Protein AF-A0A6L5Z2V2-F1 (afdb_monomer)

Solvent-accessible surface area (backbone atoms only — not comparable to full-atom values): 10381 Å² total; per-residue (Å²): 144,81,87,81,79,80,81,81,80,78,80,78,82,76,75,80,80,80,70,92,80,66,78,77,70,71,50,84,63,78,68,74,54,58,57,83,46,89,82,68,46,77,54,97,63,83,52,45,66,69,54,53,54,48,49,52,57,57,54,50,68,38,84,62,39,44,75,42,78,40,94,80,67,61,92,80,18,42,17,37,28,51,42,90,88,58,72,61,65,35,67,75,46,45,90,50,96,52,35,50,31,34,37,41,81,61,39,28,30,44,37,30,34,51,48,71,58,34,55,46,34,36,76,24,40,45,32,44,77,33,81,58,19,84,76,44,87,67,21,71,12,26,28,35,37,59,47,44,88,46,75,71,42,40,51,54,52,47,51,53,52,49,45,12,50,25,51,31,38,66,46,61,82,85,69,128

Radius of gyration: 18.86 Å; Cα contacts (8 Å, |Δi|>4): 294; chains: 1; bounding box: 36×78×42 Å

Organism: NCBI:txid2662447

Nearest PDB structures (foldseek):
  6c9e-assembly1_A  TM=4.100E-01  e=2.117E+00  Legionella pneumophila subsp. pneumophila str. Philadelphia 1
  1tj5-assembly1_A  TM=5.666E-01  e=9.049E+00  Synechocystis sp. PCC 6803
  3j92-assembly1_u  TM=3.324E-01  e=5.924E+00  Homo sapiens

Sequence (176 aa):
MKLRRYSAFLLAAALPVVALADALPQRSTPAPRTTNSVPHVQLGVEPVPALSAELLKRVALLPGVKIGPTMVSLPGAAGFQIEDDMPLARPEVITGGREFAHLHPDGSLHASLPPDLAQEAVRAGWAVSHPWSTQRDGWDGYVMIFTPTSDQELVVVQELVTASFEFVTGRDAGSK

Mean predicted aligned error: 7.55 Å

Secondary structure (DSSP, 8-state):
-------------------S-SPPPPPSSPPPEE-SSSS--EES----HHHHHHHHHHHTTSTTEEEEE-SSS-TT-EEEEEPTTSPPS-GGG-SSTTEEEEE-TTS-EEEE--HHHHHHHHHTTSEEE-TTTTSSTT-TTEEEEPPP-SHHHHHHHHHHHHHHHHHHH---TT--

pLDDT: mean 89.52, std 16.96, range [40.69, 98.81]

Structure (mmCIF, N/CA/C/O backbone):
data_AF-A0A6L5Z2V2-F1
#
_entry.id   AF-A0A6L5Z2V2-F1
#
loop_
_atom_site.group_PDB
_atom_site.id
_atom_site.type_symbol
_atom_site.label_atom_id
_atom_site.label_alt_id
_atom_site.label_comp_id
_atom_site.label_asym_id
_atom_site.label_entity_id
_atom_site.label_seq_id
_atom_site.pdbx_PDB_ins_code
_atom_site.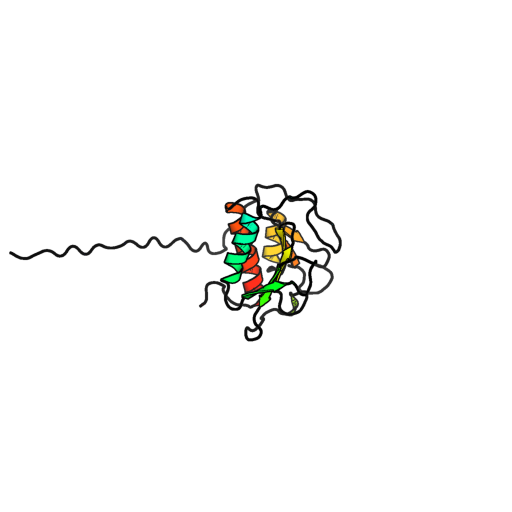Cartn_x
_atom_site.Cartn_y
_atom_site.Cartn_z
_atom_site.occupancy
_atom_site.B_iso_or_equiv
_atom_site.auth_seq_id
_atom_site.auth_comp_id
_atom_site.auth_asym_id
_atom_site.auth_atom_id
_atom_site.pdbx_PDB_model_num
ATOM 1 N N . MET A 1 1 ? 0.754 -63.626 21.996 1.00 44.94 1 MET A N 1
ATOM 2 C CA . MET A 1 1 ? 0.823 -62.219 22.444 1.00 44.94 1 MET A CA 1
ATOM 3 C C . MET A 1 1 ? 1.413 -61.384 21.305 1.00 44.94 1 MET A C 1
ATOM 5 O O . MET A 1 1 ? 2.612 -61.450 21.084 1.00 44.94 1 MET A O 1
ATOM 9 N N . LYS A 1 2 ? 0.584 -60.723 20.481 1.00 40.69 2 LYS A N 1
ATOM 10 C CA . LYS A 1 2 ? 1.041 -59.857 19.374 1.00 40.69 2 LYS A CA 1
ATOM 11 C C . LYS A 1 2 ? 0.510 -58.445 19.616 1.00 40.69 2 LYS A C 1
ATOM 13 O O . LYS A 1 2 ? -0.698 -58.239 19.655 1.00 40.69 2 LYS A O 1
ATOM 18 N N . LEU A 1 3 ? 1.432 -57.514 19.841 1.00 43.16 3 LEU A N 1
ATOM 19 C CA . LEU A 1 3 ? 1.178 -56.114 20.173 1.00 43.16 3 LEU A CA 1
ATOM 20 C C . LEU A 1 3 ? 0.692 -55.373 18.912 1.00 43.16 3 LEU A C 1
ATOM 22 O O . LEU A 1 3 ? 1.431 -55.272 17.932 1.00 43.16 3 LEU A O 1
ATOM 26 N N . ARG A 1 4 ? -0.554 -54.882 18.910 1.00 45.97 4 ARG A N 1
ATOM 27 C CA . ARG A 1 4 ? -1.074 -53.999 17.852 1.00 45.97 4 ARG A CA 1
ATOM 28 C C . ARG A 1 4 ? -0.499 -52.597 18.060 1.00 45.97 4 ARG A C 1
ATOM 30 O O . ARG A 1 4 ? -0.778 -51.959 19.069 1.00 45.97 4 ARG A O 1
ATOM 37 N N . ARG A 1 5 ? 0.311 -52.134 17.107 1.00 49.94 5 ARG A N 1
ATOM 38 C CA . ARG A 1 5 ? 0.759 -50.740 17.015 1.00 49.94 5 ARG A CA 1
ATOM 39 C C . ARG A 1 5 ? -0.402 -49.896 16.486 1.00 49.94 5 ARG A C 1
ATOM 41 O O . ARG A 1 5 ? -0.892 -50.168 15.395 1.00 49.94 5 ARG A O 1
ATOM 48 N N . TYR A 1 6 ? -0.842 -48.910 17.260 1.00 43.78 6 TYR A N 1
ATOM 49 C CA . TYR A 1 6 ? -1.760 -47.876 16.790 1.00 43.78 6 TYR A CA 1
ATOM 50 C C . TYR A 1 6 ? -0.934 -46.775 16.125 1.00 43.78 6 TYR A C 1
ATOM 52 O O . TYR A 1 6 ? -0.167 -46.087 16.795 1.00 43.78 6 TYR A O 1
ATOM 60 N N . SER A 1 7 ? -1.062 -46.634 14.808 1.00 44.56 7 SER A N 1
ATOM 61 C CA . SER A 1 7 ? -0.558 -45.463 14.093 1.00 44.56 7 SER A CA 1
ATOM 62 C C . SER A 1 7 ? -1.529 -44.310 14.330 1.00 44.56 7 SER A C 1
ATOM 64 O O . SER A 1 7 ? -2.671 -44.360 13.875 1.00 44.56 7 SER A O 1
ATOM 66 N N . ALA A 1 8 ? -1.093 -43.291 15.066 1.00 47.03 8 ALA A N 1
ATOM 67 C CA . ALA A 1 8 ? -1.814 -42.032 15.173 1.00 47.03 8 ALA A CA 1
ATOM 68 C C . ALA A 1 8 ? -1.665 -41.273 13.845 1.00 47.03 8 ALA A C 1
ATOM 70 O O . ALA A 1 8 ? -0.575 -40.818 13.503 1.00 47.03 8 ALA A O 1
ATOM 71 N N . PHE A 1 9 ? -2.752 -41.169 13.082 1.00 47.31 9 PHE A N 1
ATOM 72 C CA . PHE A 1 9 ? -2.834 -40.237 11.963 1.00 47.31 9 PHE A CA 1
ATOM 73 C C . PHE A 1 9 ? -3.023 -38.829 12.536 1.00 47.31 9 PHE A C 1
ATOM 75 O O . PHE A 1 9 ? -4.098 -38.488 13.025 1.00 47.31 9 PHE A O 1
ATOM 82 N N . LEU A 1 10 ? -1.964 -38.021 12.503 1.00 51.75 10 LEU A N 1
ATOM 83 C CA . LEU A 1 10 ? -2.068 -36.575 12.677 1.00 51.75 10 LEU A CA 1
ATOM 84 C C . LEU A 1 10 ? -2.723 -36.007 11.415 1.00 51.75 10 LEU A C 1
ATOM 86 O O . LEU A 1 10 ? -2.106 -35.965 10.352 1.00 51.75 10 LEU A O 1
ATOM 90 N N . LEU A 1 11 ? -3.989 -35.608 11.531 1.00 46.84 11 LEU A N 1
ATOM 91 C CA . LEU 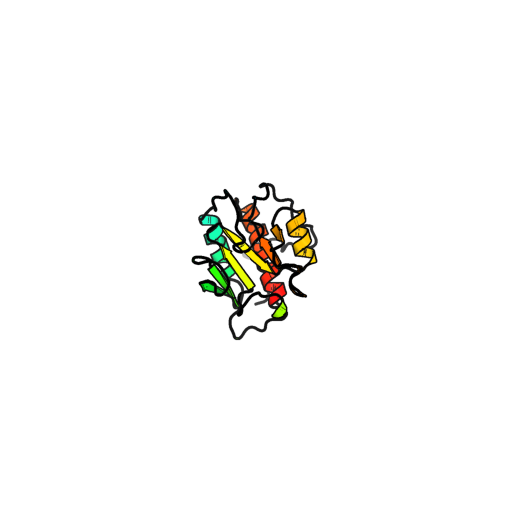A 1 11 ? -4.674 -34.832 10.505 1.00 46.84 11 LEU A CA 1
ATOM 92 C C . LEU A 1 11 ? -4.095 -33.409 10.550 1.00 46.84 11 LEU A C 1
ATOM 94 O O . LEU A 1 11 ? -4.439 -32.619 11.427 1.00 46.84 11 LEU A O 1
ATOM 98 N N . ALA A 1 12 ? -3.172 -33.091 9.644 1.00 50.09 12 ALA A N 1
ATOM 99 C CA . ALA A 1 12 ? -2.792 -31.708 9.398 1.00 50.09 12 ALA A CA 1
ATOM 100 C C . ALA A 1 12 ? -3.984 -31.017 8.723 1.00 50.09 12 ALA A C 1
ATOM 102 O O . ALA A 1 12 ? -4.330 -31.339 7.587 1.00 50.09 12 ALA A O 1
ATOM 103 N N . ALA A 1 13 ? -4.647 -30.108 9.437 1.00 48.31 13 ALA A N 1
ATOM 104 C CA . ALA A 1 13 ? -5.646 -29.237 8.839 1.00 48.31 13 ALA A CA 1
ATOM 105 C C . ALA A 1 13 ? -4.922 -28.262 7.901 1.00 48.31 13 ALA A C 1
ATOM 107 O O . ALA A 1 13 ? -4.296 -27.303 8.350 1.00 48.31 13 ALA A O 1
ATOM 108 N N . ALA A 1 14 ? -4.960 -28.544 6.600 1.00 49.56 14 ALA A N 1
ATOM 109 C CA . ALA A 1 14 ? -4.588 -27.574 5.585 1.00 49.56 14 ALA A CA 1
ATOM 110 C C . ALA A 1 14 ? -5.659 -26.475 5.582 1.00 49.56 14 ALA A C 1
ATOM 112 O O . ALA A 1 14 ? -6.830 -26.747 5.313 1.00 49.56 14 ALA A O 1
ATOM 113 N N . LEU A 1 15 ? -5.268 -25.250 5.933 1.00 44.12 15 LEU A N 1
ATOM 114 C CA . LEU A 1 15 ? -6.110 -24.080 5.702 1.00 44.12 15 LEU A CA 1
ATOM 115 C C . LEU A 1 15 ? -6.293 -23.919 4.186 1.00 44.12 15 LEU A C 1
ATOM 117 O O . LEU A 1 15 ? -5.328 -24.131 3.443 1.00 44.12 15 LEU A O 1
ATOM 121 N N . PRO A 1 16 ? -7.499 -23.581 3.705 1.00 43.28 16 PRO A N 1
ATOM 122 C CA . PRO A 1 16 ? -7.699 -23.368 2.287 1.00 43.28 16 PRO A CA 1
ATOM 123 C C . PRO A 1 16 ? -6.901 -22.131 1.876 1.00 43.28 16 PRO A C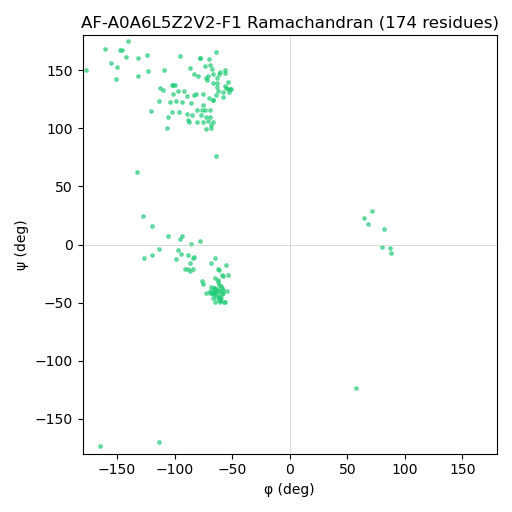 1
ATOM 125 O O . PRO A 1 16 ? -7.074 -21.051 2.438 1.00 43.28 16 PRO A O 1
ATOM 128 N N . VAL A 1 17 ? -6.021 -22.303 0.893 1.00 51.81 17 VAL A N 1
ATOM 129 C CA . VAL A 1 17 ? -5.541 -21.186 0.083 1.00 51.81 17 VAL A CA 1
ATOM 130 C C . VAL A 1 17 ? -6.764 -20.719 -0.693 1.00 51.81 17 VAL A C 1
ATOM 132 O O . VAL A 1 17 ? -7.249 -21.434 -1.572 1.00 51.81 17 VAL A O 1
ATOM 135 N N . VAL A 1 18 ? -7.331 -19.581 -0.301 1.00 49.41 18 VAL A N 1
ATOM 136 C CA . VAL A 1 18 ? -8.402 -18.952 -1.070 1.00 49.41 18 VAL A CA 1
ATOM 137 C C . VAL A 1 18 ? -7.758 -18.466 -2.361 1.00 49.41 18 VAL A C 1
ATOM 139 O O . VAL A 1 18 ? -7.002 -17.501 -2.376 1.00 49.41 18 VAL A O 1
ATOM 142 N N . ALA A 1 19 ? -7.995 -19.207 -3.439 1.00 46.22 19 ALA A N 1
ATOM 143 C CA . ALA A 1 19 ? -7.734 -18.727 -4.782 1.00 46.22 19 ALA A CA 1
ATOM 144 C C . ALA A 1 19 ? -8.631 -17.504 -5.024 1.00 46.22 19 ALA A C 1
ATOM 146 O O . ALA A 1 19 ? -9.828 -17.567 -4.742 1.00 46.22 19 ALA A O 1
ATOM 147 N N . LEU A 1 20 ? -8.058 -16.412 -5.537 1.00 50.34 20 LEU A N 1
ATOM 148 C CA . LEU A 1 20 ? -8.760 -15.190 -5.943 1.00 50.34 20 LEU A CA 1
ATOM 149 C C . LEU A 1 20 ? -9.721 -15.486 -7.111 1.00 50.34 20 LEU A C 1
ATOM 151 O O . LEU A 1 20 ? -9.423 -15.226 -8.273 1.00 50.34 20 LEU A O 1
ATOM 155 N N . ALA A 1 21 ? -10.856 -16.104 -6.801 1.00 50.50 21 ALA A N 1
ATOM 156 C CA . ALA A 1 21 ? -12.010 -16.259 -7.682 1.00 50.50 21 ALA A CA 1
ATOM 157 C C . ALA A 1 21 ? -13.272 -15.602 -7.093 1.00 50.50 21 ALA A C 1
ATOM 159 O O . ALA A 1 21 ? -14.266 -15.467 -7.804 1.00 50.50 21 ALA A O 1
ATOM 160 N N . ASP A 1 22 ? -13.220 -15.158 -5.833 1.00 58.78 22 ASP A N 1
ATOM 161 C CA . ASP A 1 22 ? -14.289 -14.406 -5.183 1.00 58.78 22 ASP A CA 1
ATOM 162 C C . ASP A 1 22 ? -13.936 -12.917 -5.152 1.00 58.78 22 ASP A C 1
ATOM 164 O O . ASP A 1 22 ? -12.796 -12.539 -4.879 1.00 58.78 22 ASP A O 1
ATOM 168 N N . ALA A 1 23 ? -14.925 -12.077 -5.455 1.00 84.06 23 ALA A N 1
ATOM 169 C CA . ALA A 1 23 ? -14.784 -10.630 -5.407 1.00 84.06 23 ALA A CA 1
ATOM 170 C C . ALA A 1 23 ? -14.328 -10.150 -4.012 1.00 84.06 23 ALA A C 1
ATOM 172 O O . ALA A 1 23 ? -14.730 -10.728 -2.997 1.00 84.06 23 ALA A O 1
ATOM 173 N N . LEU A 1 24 ? -13.544 -9.068 -3.950 1.00 94.38 24 LEU A N 1
ATOM 174 C CA . LEU A 1 24 ? -13.107 -8.444 -2.702 1.00 94.38 24 LEU A CA 1
ATOM 175 C C . LEU A 1 24 ? -14.321 -8.164 -1.803 1.00 94.38 24 LEU A C 1
ATOM 177 O O . LEU A 1 24 ? -15.328 -7.606 -2.265 1.00 94.38 24 LEU A O 1
ATOM 181 N N . PRO A 1 25 ? -14.241 -8.497 -0.502 1.00 96.12 25 PRO A N 1
ATOM 182 C CA . PRO A 1 25 ? -15.328 -8.220 0.420 1.00 96.12 25 PRO A CA 1
ATOM 183 C C . PRO A 1 25 ? -15.567 -6.713 0.504 1.00 96.12 25 PRO A C 1
ATOM 185 O O . PRO A 1 25 ? -14.630 -5.921 0.445 1.00 96.12 25 PRO A O 1
ATOM 188 N N . GLN A 1 26 ? -16.819 -6.301 0.691 1.00 97.62 26 GLN A N 1
ATOM 189 C CA . GLN A 1 26 ? -17.121 -4.895 0.954 1.00 97.62 26 GLN A CA 1
ATOM 190 C C . GLN A 1 26 ? -16.487 -4.473 2.278 1.00 97.62 26 GLN A C 1
ATOM 192 O O . GLN A 1 26 ? -16.691 -5.125 3.308 1.00 97.62 26 GLN A O 1
ATOM 197 N N . ARG A 1 27 ? -15.730 -3.375 2.259 1.00 97.44 27 ARG A N 1
A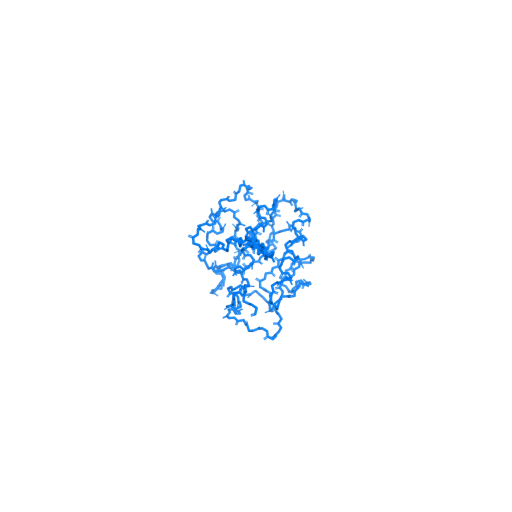TOM 198 C CA . ARG A 1 27 ? -15.133 -2.823 3.468 1.00 97.44 27 ARG A CA 1
ATOM 199 C C . ARG A 1 27 ? -16.239 -2.307 4.386 1.00 97.44 27 ARG A C 1
ATOM 201 O O . ARG A 1 27 ? -17.061 -1.484 3.990 1.00 97.44 27 ARG A O 1
ATOM 208 N N . SER A 1 28 ? -16.260 -2.797 5.621 1.00 93.81 28 SER A N 1
ATOM 209 C CA . SER A 1 28 ? -17.250 -2.387 6.621 1.00 93.81 28 SER A CA 1
ATOM 210 C C . SER A 1 28 ? -16.959 -0.995 7.180 1.00 93.81 28 SER A C 1
ATOM 212 O O . SER A 1 28 ? -17.888 -0.242 7.477 1.00 93.81 28 SER A O 1
ATOM 214 N N . THR A 1 29 ? -15.682 -0.632 7.304 1.00 95.69 29 THR A N 1
ATOM 215 C CA . THR A 1 29 ? -15.274 0.707 7.725 1.00 95.69 29 THR A CA 1
ATOM 216 C C . THR A 1 29 ? -15.455 1.699 6.579 1.00 95.69 29 THR A C 1
ATOM 218 O O . THR A 1 29 ? -14.946 1.463 5.477 1.00 95.69 29 THR A O 1
ATOM 221 N N . PRO A 1 30 ? -16.122 2.845 6.816 1.00 95.12 30 PRO A N 1
ATOM 222 C CA . PRO A 1 30 ? -16.283 3.875 5.800 1.00 95.12 30 PRO A CA 1
ATOM 223 C C . PRO A 1 30 ? -14.944 4.313 5.196 1.00 95.12 30 PRO A C 1
ATOM 225 O O . PRO A 1 30 ? -13.946 4.473 5.907 1.00 95.12 30 PRO A O 1
ATOM 228 N N . ALA A 1 31 ? -14.925 4.527 3.879 1.00 96.88 31 ALA A N 1
ATOM 229 C CA . ALA A 1 31 ? -13.772 5.107 3.202 1.00 96.88 31 ALA A CA 1
ATOM 230 C C . ALA A 1 31 ? -13.458 6.489 3.813 1.00 96.88 31 ALA A C 1
ATOM 232 O O . ALA A 1 31 ? -14.361 7.330 3.920 1.00 96.88 31 ALA A O 1
ATOM 233 N N . PRO A 1 32 ? -12.212 6.740 4.246 1.00 97.25 32 PRO A N 1
ATOM 234 C CA . PRO A 1 32 ? -11.841 8.038 4.778 1.00 97.25 32 PRO A CA 1
ATOM 235 C C . PRO A 1 32 ? -11.812 9.083 3.664 1.00 97.25 32 PRO A C 1
ATOM 237 O O . PRO A 1 32 ? -11.665 8.777 2.480 1.00 97.25 32 PRO A O 1
ATOM 240 N N . ARG A 1 33 ? -11.909 10.359 4.046 1.00 97.69 33 ARG A N 1
ATOM 241 C CA . ARG A 1 33 ? -11.591 11.443 3.111 1.00 97.69 33 ARG A CA 1
ATOM 242 C C . ARG A 1 33 ? -10.087 11.463 2.870 1.00 97.69 33 ARG A C 1
ATOM 244 O O . ARG A 1 33 ? -9.319 11.251 3.806 1.00 97.69 33 ARG A O 1
ATOM 251 N N . THR A 1 34 ? -9.677 11.805 1.656 1.00 98.25 34 THR A N 1
ATOM 252 C CA . THR A 1 34 ? -8.268 12.008 1.309 1.00 98.25 34 THR A CA 1
ATOM 253 C C . THR A 1 34 ? -8.059 13.396 0.722 1.00 98.25 34 THR A C 1
ATOM 255 O O . THR A 1 34 ? -9.006 14.043 0.264 1.00 98.25 34 THR A O 1
ATOM 258 N N . THR A 1 35 ? -6.812 13.856 0.683 1.00 97.81 35 THR A N 1
ATOM 259 C CA . THR A 1 35 ? -6.438 14.911 -0.270 1.00 97.81 35 THR A CA 1
ATOM 260 C C . THR A 1 35 ? -6.596 14.394 -1.711 1.00 97.81 35 THR A C 1
ATOM 262 O O . THR A 1 35 ? -6.778 13.198 -1.943 1.00 97.81 35 THR A O 1
ATOM 265 N N . ASN A 1 36 ? -6.591 15.292 -2.696 1.00 93.88 36 ASN A N 1
ATOM 266 C CA . ASN A 1 36 ? -6.712 14.965 -4.127 1.00 93.88 36 ASN A CA 1
ATOM 267 C C . ASN A 1 36 ? -5.487 15.420 -4.942 1.00 93.88 36 ASN A C 1
ATOM 269 O O . ASN A 1 36 ? -5.542 15.524 -6.166 1.00 93.88 36 ASN A O 1
ATOM 273 N N . SER A 1 37 ? -4.388 15.715 -4.254 1.00 94.19 37 SER A N 1
ATOM 274 C CA . SER A 1 37 ? -3.103 16.137 -4.804 1.00 94.19 37 SER A CA 1
ATOM 275 C C . SER A 1 37 ? -1.977 15.467 -4.020 1.00 94.19 37 SER A C 1
ATOM 277 O O . SER A 1 37 ? -2.238 14.780 -3.036 1.00 94.19 37 SER A O 1
ATOM 279 N N . VAL A 1 38 ? -0.728 15.657 -4.450 1.00 91.12 38 VAL A N 1
ATOM 280 C CA . VAL A 1 38 ? 0.448 15.240 -3.675 1.00 91.12 38 VAL A CA 1
ATOM 281 C C . VAL A 1 38 ? 0.857 16.394 -2.745 1.00 91.12 38 VAL A C 1
ATOM 283 O O . VAL A 1 38 ? 1.024 17.511 -3.241 1.00 91.12 38 VAL A O 1
ATOM 286 N N . PRO A 1 39 ? 1.018 16.172 -1.424 1.00 93.19 39 PRO A N 1
ATOM 287 C CA . PRO A 1 39 ? 0.944 14.887 -0.718 1.00 93.19 39 PRO A CA 1
ATOM 288 C C . PRO A 1 39 ? -0.473 14.294 -0.652 1.00 93.19 39 PRO A C 1
ATOM 290 O O . PRO A 1 39 ? -1.412 14.951 -0.191 1.00 93.19 39 PRO A O 1
ATOM 293 N N . HIS A 1 40 ? -0.607 13.040 -1.103 1.00 97.19 40 HIS A N 1
ATOM 294 C CA . HIS A 1 40 ? -1.863 12.292 -1.071 1.00 97.19 40 HIS A CA 1
ATOM 295 C C . HIS A 1 40 ? -1.931 11.551 0.264 1.00 97.19 40 HIS A C 1
ATOM 297 O O . HIS A 1 40 ? -1.084 10.707 0.509 1.00 97.19 40 HIS A O 1
ATOM 303 N N . VAL A 1 41 ? -2.856 11.924 1.151 1.00 97.50 41 VAL A N 1
ATOM 304 C CA . VAL A 1 41 ? -2.942 11.421 2.541 1.00 97.50 41 VAL A CA 1
ATOM 305 C C . VAL A 1 41 ? -4.395 11.235 2.977 1.00 97.50 41 VAL A C 1
ATOM 307 O O . VAL A 1 41 ? -5.302 11.850 2.401 1.00 97.50 41 VAL A O 1
ATOM 310 N N . GLN A 1 42 ? -4.620 10.443 4.026 1.00 97.62 42 GLN A N 1
ATOM 311 C CA . GLN A 1 42 ? -5.915 10.321 4.696 1.00 97.62 42 GLN A CA 1
ATOM 312 C C . GLN A 1 42 ? -6.158 11.496 5.655 1.00 97.62 42 GLN A C 1
ATOM 314 O O . GLN A 1 42 ? -5.249 12.009 6.306 1.00 97.62 42 GLN A O 1
ATOM 319 N N . LEU A 1 43 ? -7.414 11.928 5.769 1.00 96.94 43 LEU A N 1
ATOM 320 C CA . LEU A 1 43 ? -7.813 13.073 6.586 1.00 96.94 43 LEU A CA 1
ATOM 321 C C . LEU A 1 43 ? -8.690 12.638 7.760 1.00 96.94 43 LEU A C 1
ATOM 323 O O . LEU A 1 43 ? -9.779 12.098 7.561 1.00 96.94 43 LEU A O 1
ATOM 327 N N . GLY A 1 44 ? -8.259 12.972 8.980 1.00 93.94 44 GLY A N 1
ATOM 328 C CA . GLY A 1 44 ? -9.019 12.701 10.206 1.00 93.94 44 GLY A CA 1
ATOM 329 C C . GLY A 1 44 ? -9.067 11.220 10.584 1.00 93.94 44 GLY A C 1
ATOM 330 O O . GLY A 1 44 ? -10.052 10.778 11.170 1.00 93.94 44 GLY A O 1
ATOM 331 N N . VAL A 1 45 ? -8.032 10.465 10.211 1.00 92.75 45 VAL A N 1
ATOM 332 C CA . VAL A 1 45 ? -7.875 9.046 10.535 1.00 92.75 45 VAL A CA 1
ATOM 333 C C . VAL A 1 45 ? -6.734 8.893 11.530 1.00 92.75 45 VAL A C 1
ATOM 335 O O . VAL A 1 45 ? -5.659 9.444 11.317 1.00 92.75 45 VAL A O 1
ATOM 338 N N . GLU A 1 46 ? -6.972 8.124 12.586 1.00 94.69 46 GLU A N 1
ATOM 339 C CA . GLU A 1 46 ? -5.933 7.684 13.516 1.00 94.69 46 GLU A CA 1
ATOM 340 C C . GLU A 1 46 ? -5.582 6.225 13.188 1.00 94.69 46 GLU A C 1
ATOM 342 O O . GLU A 1 46 ? -6.450 5.354 13.326 1.00 94.69 46 GLU A O 1
ATOM 347 N N . PRO A 1 47 ? -4.359 5.926 12.715 1.00 95.56 47 PRO A N 1
ATOM 348 C CA . PRO A 1 47 ? -3.963 4.557 12.412 1.00 95.56 47 PRO A CA 1
ATOM 349 C C . PRO A 1 47 ? -3.863 3.729 13.691 1.00 95.56 47 PRO A C 1
ATOM 351 O O . PRO A 1 47 ? -3.497 4.236 14.750 1.00 95.56 47 PRO A O 1
ATOM 354 N N . VAL A 1 48 ? -4.108 2.422 13.586 1.00 98.06 48 VAL A N 1
ATOM 355 C CA . VAL A 1 48 ? -3.870 1.480 14.688 1.00 98.06 48 VAL A CA 1
ATOM 356 C C . VAL A 1 48 ? -2.416 0.998 14.605 1.00 98.06 48 VAL A C 1
ATOM 358 O O . VAL A 1 48 ? -2.111 0.159 13.753 1.00 98.06 48 VAL A O 1
ATOM 361 N N . PRO A 1 49 ? -1.492 1.451 15.481 1.00 97.56 49 PRO A N 1
ATOM 362 C CA . PRO A 1 49 ? -0.060 1.198 15.284 1.00 97.56 49 PRO A CA 1
ATOM 363 C C . PRO A 1 49 ? 0.305 -0.289 15.292 1.00 97.56 49 PRO A C 1
ATOM 365 O O . PRO A 1 49 ? 1.233 -0.706 14.602 1.00 97.56 49 PRO A O 1
ATOM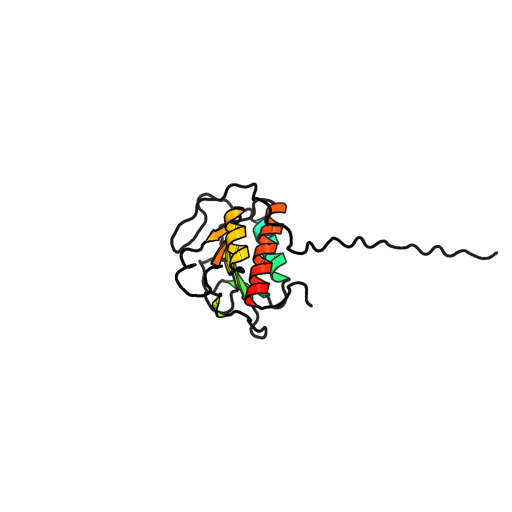 368 N N . ALA A 1 50 ? -0.446 -1.101 16.043 1.00 98.50 50 ALA A N 1
ATOM 369 C CA . ALA A 1 50 ? -0.268 -2.548 16.079 1.00 98.50 50 ALA A CA 1
ATOM 370 C C . ALA A 1 50 ? -0.549 -3.210 14.718 1.00 98.50 50 ALA A C 1
ATOM 372 O O . ALA A 1 50 ? 0.194 -4.110 14.332 1.00 98.50 50 ALA A O 1
ATOM 373 N N . LEU A 1 51 ? -1.557 -2.738 13.972 1.00 98.62 51 LEU A N 1
ATOM 374 C CA . LEU A 1 51 ? -1.892 -3.271 12.648 1.00 98.62 51 LEU A CA 1
ATOM 375 C C . LEU A 1 51 ? -0.856 -2.848 11.605 1.00 98.62 51 LEU A C 1
ATOM 377 O O . LEU A 1 51 ? -0.409 -3.682 10.824 1.00 98.62 51 LEU A O 1
ATOM 381 N N . SER A 1 52 ? -0.397 -1.594 11.647 1.00 98.25 52 SER A N 1
ATOM 382 C CA . SER A 1 52 ? 0.705 -1.121 10.797 1.00 98.25 52 SER A CA 1
ATOM 383 C C . SER A 1 52 ? 1.989 -1.918 11.039 1.00 98.25 52 SER A C 1
ATOM 385 O O . SER A 1 52 ? 2.637 -2.369 10.097 1.00 98.25 52 SER A O 1
ATOM 387 N N . ALA A 1 53 ? 2.348 -2.141 12.307 1.00 98.31 53 ALA A N 1
ATOM 388 C CA . ALA A 1 53 ? 3.523 -2.929 12.665 1.00 98.31 53 ALA A CA 1
ATOM 389 C C . ALA A 1 53 ? 3.398 -4.390 12.212 1.00 98.31 53 ALA A C 1
ATOM 391 O O . ALA A 1 53 ? 4.377 -4.983 11.762 1.00 98.31 53 ALA A O 1
ATOM 392 N N . GLU A 1 54 ? 2.208 -4.975 12.325 1.00 98.69 54 GLU A N 1
ATOM 393 C CA . GLU A 1 54 ? 1.949 -6.340 11.879 1.00 98.69 54 GLU A CA 1
ATOM 394 C C . GLU A 1 54 ? 1.976 -6.465 10.348 1.00 98.69 54 GLU A C 1
ATOM 396 O O . GLU A 1 54 ? 2.583 -7.404 9.830 1.00 98.69 54 GLU A O 1
ATOM 401 N N . LEU A 1 55 ? 1.426 -5.492 9.614 1.00 98.62 55 LEU A N 1
ATOM 402 C CA . LEU A 1 55 ? 1.537 -5.429 8.156 1.00 98.62 55 LEU A CA 1
ATOM 403 C C . LEU A 1 55 ? 3.005 -5.404 7.720 1.00 98.62 55 LEU A C 1
ATOM 405 O O . LEU A 1 55 ? 3.409 -6.220 6.896 1.00 98.62 55 LEU A O 1
ATOM 409 N N . LEU A 1 56 ? 3.825 -4.532 8.315 1.00 98.44 56 LEU A N 1
ATOM 410 C CA . LEU A 1 56 ? 5.254 -4.439 7.994 1.00 98.44 56 LEU A CA 1
ATOM 411 C C . LEU A 1 56 ? 5.990 -5.763 8.224 1.00 98.44 56 LEU A C 1
ATOM 413 O O . LEU A 1 56 ? 6.797 -6.163 7.387 1.00 98.44 56 LEU A O 1
ATOM 417 N N . LYS A 1 57 ? 5.697 -6.470 9.324 1.00 98.31 57 LYS A N 1
ATOM 418 C CA . LYS A 1 57 ? 6.279 -7.798 9.583 1.00 98.31 57 LYS A CA 1
ATOM 419 C C . LYS A 1 57 ? 5.900 -8.799 8.499 1.00 98.31 57 LYS A C 1
ATOM 421 O O . LYS A 1 57 ? 6.765 -9.536 8.046 1.00 98.31 57 LYS A O 1
ATOM 426 N N . ARG A 1 58 ? 4.630 -8.832 8.087 1.00 97.88 58 ARG A N 1
ATOM 427 C CA . ARG A 1 58 ? 4.127 -9.761 7.063 1.00 97.88 58 ARG A CA 1
ATOM 428 C C . ARG A 1 58 ? 4.730 -9.472 5.695 1.00 97.88 58 ARG A C 1
ATOM 430 O O . ARG A 1 58 ? 5.167 -10.396 5.021 1.00 97.88 58 ARG A O 1
ATOM 437 N N . VAL A 1 59 ? 4.825 -8.199 5.318 1.00 97.62 59 VAL A N 1
ATOM 438 C CA . VAL A 1 59 ? 5.440 -7.780 4.050 1.00 97.62 59 VAL A CA 1
ATOM 439 C C . VAL A 1 59 ? 6.936 -8.099 4.029 1.00 97.62 59 VAL A C 1
ATOM 441 O O . VAL A 1 59 ? 7.440 -8.556 3.010 1.00 97.62 59 VAL A O 1
ATOM 444 N N . ALA A 1 60 ? 7.642 -7.950 5.154 1.00 97.00 60 ALA A N 1
ATOM 445 C CA . ALA A 1 60 ? 9.056 -8.319 5.263 1.00 97.00 60 ALA A CA 1
ATOM 446 C C . ALA A 1 60 ? 9.330 -9.829 5.098 1.00 97.00 60 ALA A C 1
ATOM 448 O O . ALA A 1 60 ? 10.487 -10.225 4.983 1.00 97.00 60 ALA A O 1
ATOM 449 N N . LEU A 1 61 ? 8.295 -10.679 5.111 1.00 96.44 61 LEU A N 1
ATOM 450 C CA . LEU A 1 61 ? 8.421 -12.113 4.831 1.00 96.44 61 LEU A CA 1
ATOM 451 C C . LEU A 1 61 ? 8.290 -12.447 3.339 1.00 96.44 61 LEU A C 1
ATOM 453 O O . LEU A 1 61 ? 8.530 -13.597 2.967 1.00 96.44 61 LEU A O 1
ATOM 457 N N . LEU A 1 62 ? 7.905 -11.484 2.494 1.00 95.88 62 LEU A N 1
ATOM 458 C CA . LEU A 1 62 ? 7.855 -11.691 1.050 1.00 95.88 62 LEU A CA 1
ATOM 459 C C . LEU A 1 62 ? 9.279 -11.899 0.497 1.00 95.88 62 LEU A C 1
ATOM 461 O O . LEU A 1 62 ? 10.207 -11.199 0.915 1.00 95.88 62 LEU A O 1
ATOM 465 N N . PRO A 1 63 ? 9.483 -12.844 -0.441 1.00 93.81 63 PRO A N 1
ATOM 466 C CA . PRO A 1 63 ? 10.806 -13.117 -0.993 1.00 93.81 63 PRO A CA 1
ATOM 467 C C . PRO A 1 63 ? 11.425 -11.874 -1.639 1.00 93.81 63 PRO A C 1
ATOM 469 O O . PRO A 1 63 ? 10.789 -11.223 -2.464 1.00 93.81 63 PRO A O 1
ATOM 472 N N . GLY A 1 64 ? 12.679 -11.570 -1.294 1.00 95.31 64 GLY A N 1
ATOM 473 C CA . GLY A 1 64 ? 13.421 -10.444 -1.872 1.00 95.31 64 GLY A CA 1
ATOM 474 C C . GLY A 1 64 ? 12.832 -9.068 -1.558 1.00 95.31 64 GLY A C 1
ATOM 475 O O . GLY A 1 64 ? 13.066 -8.126 -2.314 1.00 95.31 64 GLY A O 1
ATOM 476 N N . VAL A 1 65 ? 12.051 -8.940 -0.477 1.00 97.25 65 VAL A N 1
ATOM 477 C CA . VAL A 1 65 ? 11.536 -7.653 0.000 1.00 97.25 65 VAL A CA 1
ATOM 478 C C . VAL A 1 65 ? 12.344 -7.159 1.192 1.00 97.25 65 VAL A C 1
ATOM 480 O O . VAL A 1 65 ? 12.498 -7.842 2.204 1.00 97.25 65 VAL A O 1
ATOM 483 N N . LYS A 1 66 ? 12.789 -5.908 1.103 1.00 96.81 66 LYS A N 1
ATOM 484 C CA . LYS A 1 66 ? 13.391 -5.153 2.196 1.00 96.81 66 LYS A CA 1
ATOM 485 C C . LYS A 1 66 ? 12.476 -4.001 2.590 1.00 96.81 66 LYS A C 1
ATOM 487 O O . LYS A 1 66 ? 11.986 -3.265 1.740 1.00 96.81 66 LYS A O 1
ATOM 492 N N . ILE A 1 67 ? 12.279 -3.829 3.894 1.00 97.50 67 ILE A N 1
ATOM 493 C CA . ILE A 1 67 ? 11.592 -2.664 4.457 1.00 97.50 67 ILE A CA 1
ATOM 494 C C . ILE A 1 67 ? 12.636 -1.642 4.899 1.00 97.50 67 ILE A C 1
ATOM 496 O O . ILE A 1 67 ? 13.591 -1.981 5.604 1.00 97.50 67 ILE A O 1
ATOM 500 N N . GLY A 1 68 ? 12.448 -0.382 4.521 1.00 94.50 68 GLY A N 1
ATOM 501 C CA . GLY A 1 68 ? 13.353 0.700 4.895 1.00 94.50 68 GLY A CA 1
ATOM 502 C C . GLY A 1 68 ? 12.759 2.088 4.672 1.00 94.50 68 GLY A C 1
ATOM 503 O O . GLY A 1 68 ? 11.580 2.213 4.342 1.00 94.50 68 GLY A O 1
ATOM 504 N N . PRO A 1 69 ? 13.559 3.152 4.855 1.00 93.56 69 PRO A N 1
ATOM 505 C CA . PRO A 1 69 ? 13.148 4.501 4.483 1.00 93.56 69 PRO A CA 1
ATOM 506 C C . PRO A 1 69 ? 12.700 4.546 3.018 1.00 93.56 69 PRO A C 1
ATOM 508 O O . PRO A 1 69 ? 13.375 3.989 2.151 1.00 93.56 69 PRO A O 1
ATOM 511 N N . THR A 1 70 ? 11.565 5.190 2.750 1.00 93.62 70 THR A N 1
ATOM 512 C CA . THR A 1 70 ? 11.088 5.405 1.376 1.00 93.62 70 THR A CA 1
ATOM 513 C C . THR A 1 70 ? 12.084 6.229 0.550 1.00 93.62 70 THR A C 1
ATOM 515 O O . THR A 1 70 ? 12.761 7.117 1.077 1.00 93.62 70 THR A O 1
ATOM 518 N N . MET A 1 71 ? 12.138 5.973 -0.759 1.00 87.31 71 MET A N 1
ATOM 519 C CA . MET A 1 71 ? 12.843 6.836 -1.721 1.00 87.31 71 MET A CA 1
ATOM 520 C C . MET A 1 71 ? 11.918 7.807 -2.468 1.00 87.31 71 MET A C 1
ATOM 522 O O . MET A 1 71 ? 12.408 8.708 -3.145 1.00 87.31 71 MET A O 1
ATOM 526 N N . VAL A 1 72 ? 10.598 7.616 -2.383 1.00 88.25 72 VAL A N 1
ATOM 527 C CA . VAL A 1 72 ? 9.613 8.313 -3.235 1.00 88.25 72 VAL A CA 1
ATOM 528 C C . VAL A 1 72 ? 8.508 9.025 -2.457 1.00 88.25 72 VAL A C 1
ATOM 530 O O . VAL A 1 72 ? 7.757 9.800 -3.044 1.00 88.25 72 VAL A O 1
ATOM 533 N N . SER A 1 73 ? 8.387 8.763 -1.158 1.00 91.62 73 SER A N 1
ATOM 534 C CA . SER A 1 73 ? 7.265 9.217 -0.339 1.00 91.62 73 SER A CA 1
ATOM 535 C C . SER A 1 73 ? 7.677 10.232 0.730 1.00 91.62 73 SER A C 1
ATOM 537 O O . SER A 1 73 ? 8.777 10.787 0.722 1.00 91.62 73 SER A O 1
ATOM 539 N N . LEU A 1 74 ? 6.749 10.521 1.639 1.00 87.19 74 LEU A N 1
ATOM 540 C CA . LEU A 1 74 ? 6.904 11.506 2.702 1.00 87.19 74 LEU A CA 1
ATOM 541 C C . LEU A 1 74 ? 7.926 11.065 3.764 1.00 87.19 74 LEU A C 1
ATOM 543 O O . LEU A 1 74 ? 8.103 9.866 3.999 1.00 87.19 74 LEU A O 1
ATOM 547 N N . PRO A 1 75 ? 8.556 12.018 4.481 1.00 90.06 75 PRO A N 1
ATOM 548 C CA . PRO A 1 75 ? 9.370 11.698 5.648 1.00 90.06 75 PRO A CA 1
ATOM 549 C C . PRO A 1 75 ? 8.600 10.834 6.655 1.00 90.06 75 PRO A C 1
ATOM 551 O O . PRO A 1 75 ? 7.469 11.148 7.020 1.00 90.06 75 PRO A O 1
ATOM 554 N N . GLY A 1 76 ? 9.227 9.751 7.116 1.00 91.12 76 GLY A N 1
ATOM 555 C CA . GLY A 1 76 ? 8.623 8.805 8.059 1.00 91.12 76 GLY A CA 1
ATOM 556 C C . GLY A 1 76 ? 7.815 7.676 7.413 1.00 91.12 76 GLY A C 1
ATOM 557 O O . GLY A 1 76 ? 7.437 6.749 8.126 1.00 91.12 76 GLY A O 1
ATOM 558 N N . ALA A 1 77 ? 7.587 7.700 6.095 1.00 96.56 77 ALA A N 1
ATOM 559 C CA . ALA A 1 77 ? 7.009 6.558 5.398 1.00 96.56 77 ALA A CA 1
ATOM 560 C C . ALA A 1 77 ? 8.020 5.403 5.276 1.00 96.56 77 ALA A C 1
ATOM 562 O O . ALA A 1 77 ? 9.222 5.610 5.065 1.00 96.56 77 ALA A O 1
ATOM 563 N N . ALA A 1 78 ? 7.514 4.176 5.387 1.00 98.06 78 ALA A N 1
ATOM 564 C CA . ALA A 1 78 ? 8.287 2.956 5.197 1.00 98.06 78 ALA A CA 1
ATOM 565 C C . ALA A 1 78 ? 8.090 2.459 3.764 1.00 98.06 78 ALA A C 1
ATOM 567 O O . ALA A 1 78 ? 6.982 2.081 3.388 1.00 98.06 78 ALA A O 1
ATOM 568 N N . GLY A 1 79 ? 9.149 2.471 2.963 1.00 98.06 79 GLY A N 1
ATOM 569 C CA . GLY A 1 79 ? 9.121 1.921 1.615 1.00 98.06 79 GLY A CA 1
ATOM 570 C C . GLY A 1 79 ? 9.352 0.414 1.611 1.00 98.06 79 GLY A C 1
ATOM 571 O O . GLY A 1 79 ? 10.079 -0.119 2.457 1.00 98.06 79 GLY A O 1
ATOM 572 N N . PHE A 1 80 ? 8.705 -0.269 0.670 1.00 98.12 80 PHE A N 1
ATOM 573 C CA . PHE A 1 80 ? 8.813 -1.708 0.453 1.00 98.12 80 PHE A CA 1
ATOM 574 C C . PHE A 1 80 ? 9.631 -1.916 -0.823 1.00 98.12 80 PHE A C 1
ATOM 576 O O . PHE A 1 80 ? 9.137 -1.723 -1.937 1.00 98.12 80 PHE A O 1
ATOM 583 N N . GLN A 1 81 ? 10.915 -2.230 -0.666 1.00 97.25 81 GLN A N 1
ATOM 584 C CA . GLN A 1 81 ? 11.874 -2.308 -1.764 1.00 97.25 81 GLN A CA 1
ATOM 585 C C . GLN A 1 81 ? 12.118 -3.750 -2.207 1.00 97.25 81 GLN A C 1
ATOM 587 O O . GLN A 1 81 ? 12.307 -4.632 -1.373 1.00 97.25 81 GLN A O 1
ATOM 592 N N . ILE A 1 82 ? 12.174 -3.969 -3.519 1.00 97.38 82 ILE A N 1
ATOM 593 C CA . ILE A 1 82 ? 12.614 -5.229 -4.122 1.00 97.38 82 ILE A CA 1
ATOM 594 C C . ILE A 1 82 ? 14.145 -5.248 -4.206 1.00 97.38 82 ILE A C 1
ATOM 596 O O . ILE A 1 82 ? 14.743 -4.310 -4.744 1.00 97.38 82 ILE A O 1
ATOM 600 N N . GLU A 1 83 ? 14.778 -6.315 -3.717 1.00 95.88 83 GLU A N 1
ATOM 601 C CA . GLU A 1 83 ? 16.232 -6.519 -3.779 1.00 95.88 83 GLU A CA 1
ATOM 602 C C . GLU A 1 83 ? 16.767 -6.467 -5.221 1.00 95.88 83 GLU A C 1
ATOM 604 O O . GLU A 1 83 ? 16.053 -6.754 -6.187 1.00 95.88 83 GLU A O 1
ATOM 609 N N . ASP A 1 84 ? 18.019 -6.031 -5.383 1.00 93.50 84 ASP A N 1
ATOM 610 C CA . ASP A 1 84 ? 18.604 -5.693 -6.691 1.00 93.50 84 ASP A CA 1
ATOM 611 C C . ASP A 1 84 ? 18.735 -6.893 -7.640 1.00 93.50 84 ASP A C 1
ATOM 613 O O . ASP A 1 84 ? 18.670 -6.732 -8.859 1.00 93.50 84 ASP A O 1
ATOM 617 N N . ASP A 1 85 ? 18.898 -8.095 -7.094 1.00 92.81 85 ASP A N 1
ATOM 618 C CA . ASP A 1 85 ? 19.060 -9.345 -7.837 1.00 92.81 85 ASP A CA 1
ATOM 619 C C . ASP A 1 85 ? 17.728 -9.966 -8.292 1.00 92.81 85 ASP A C 1
ATOM 621 O O . ASP A 1 85 ? 17.721 -10.868 -9.134 1.00 92.81 85 ASP A O 1
ATOM 625 N N . MET A 1 86 ? 16.593 -9.463 -7.801 1.00 93.75 86 MET A N 1
ATOM 626 C CA . MET A 1 86 ? 15.271 -9.932 -8.201 1.00 93.75 86 MET A CA 1
ATOM 627 C C . MET A 1 86 ? 14.783 -9.214 -9.474 1.00 93.75 86 MET A C 1
ATOM 629 O O . MET A 1 86 ? 14.637 -7.996 -9.488 1.00 93.75 86 MET A O 1
ATOM 633 N N . PRO A 1 87 ? 14.466 -9.914 -10.575 1.00 93.12 87 PRO A N 1
ATOM 634 C CA . PRO A 1 87 ? 13.917 -9.260 -11.762 1.00 93.12 87 PRO A CA 1
ATOM 635 C C . PRO A 1 87 ? 12.551 -8.609 -11.497 1.00 93.12 87 PRO A C 1
ATOM 637 O O . PRO A 1 87 ? 11.724 -9.164 -10.776 1.00 93.12 87 PRO A O 1
ATOM 640 N N . LEU A 1 88 ? 12.305 -7.455 -12.125 1.00 96.25 88 LEU A N 1
ATOM 641 C CA . LEU A 1 88 ? 10.988 -6.815 -12.157 1.00 96.25 88 LEU A CA 1
ATOM 642 C C . LEU A 1 88 ? 10.320 -7.151 -13.491 1.00 96.25 88 LEU A C 1
ATOM 644 O O . LEU A 1 88 ? 10.890 -6.870 -14.544 1.00 96.25 88 LEU A O 1
ATOM 648 N N . ALA A 1 89 ? 9.124 -7.735 -13.452 1.00 96.94 89 ALA A N 1
ATOM 649 C CA . ALA A 1 89 ? 8.341 -8.005 -14.655 1.00 96.94 89 ALA A CA 1
ATOM 650 C C . ALA A 1 89 ? 7.688 -6.731 -15.205 1.00 96.94 89 ALA A C 1
ATOM 652 O O . ALA A 1 89 ? 7.510 -6.616 -16.416 1.00 96.94 89 ALA A O 1
ATOM 653 N N . ARG A 1 90 ? 7.338 -5.794 -14.313 1.00 97.06 90 ARG A N 1
ATOM 654 C CA . ARG A 1 90 ? 6.648 -4.539 -14.640 1.00 97.06 90 ARG A CA 1
ATOM 655 C C . ARG A 1 90 ? 7.310 -3.326 -13.980 1.00 97.06 90 ARG A C 1
ATOM 657 O O . ARG A 1 90 ? 6.705 -2.676 -13.128 1.00 97.06 90 ARG A O 1
ATOM 664 N N . PRO A 1 91 ? 8.574 -3.002 -14.298 1.00 96.06 91 PRO A N 1
ATOM 665 C CA . PRO A 1 91 ? 9.225 -1.821 -13.730 1.00 96.06 91 PRO A CA 1
ATOM 666 C C . PRO A 1 91 ? 8.509 -0.508 -14.096 1.00 96.06 91 PRO A C 1
ATOM 668 O O . PRO A 1 91 ? 8.653 0.486 -13.399 1.00 96.06 91 PRO A O 1
ATOM 671 N N . GLU A 1 92 ? 7.714 -0.474 -15.163 1.00 95.94 92 GLU A N 1
ATOM 672 C CA . GLU A 1 92 ? 6.963 0.699 -15.611 1.00 95.94 92 GLU A CA 1
ATOM 673 C C . GLU A 1 92 ? 5.820 1.113 -14.675 1.00 95.94 92 GLU A C 1
ATOM 675 O O . GLU A 1 92 ? 5.344 2.245 -14.774 1.00 95.94 92 GLU A O 1
ATOM 680 N N . VAL A 1 93 ? 5.388 0.257 -13.744 1.00 96.56 93 VAL A N 1
ATOM 681 C CA . VAL A 1 93 ? 4.279 0.585 -12.831 1.00 96.56 93 VAL A CA 1
ATOM 682 C C . VAL A 1 93 ? 4.753 1.150 -11.492 1.00 96.56 93 VAL A C 1
ATOM 684 O O . VAL A 1 93 ? 3.930 1.644 -10.728 1.00 96.56 93 VAL A O 1
ATOM 687 N N . ILE A 1 94 ? 6.060 1.144 -11.202 1.00 94.56 94 ILE A N 1
ATOM 688 C CA . ILE A 1 94 ? 6.613 1.758 -9.983 1.00 94.56 94 ILE A CA 1
ATOM 689 C C . ILE A 1 94 ? 6.903 3.251 -10.199 1.00 94.56 94 ILE A C 1
ATOM 691 O O . ILE A 1 94 ? 7.180 3.713 -11.315 1.00 94.56 94 ILE A O 1
ATOM 695 N N . THR A 1 95 ? 6.839 4.029 -9.119 1.00 91.94 95 THR A N 1
ATOM 696 C CA . THR A 1 95 ? 7.031 5.489 -9.163 1.00 91.94 95 THR A CA 1
ATOM 697 C C . THR A 1 95 ? 8.486 5.916 -9.006 1.00 91.94 95 THR A C 1
ATOM 699 O O . THR A 1 95 ? 8.853 6.996 -9.465 1.00 91.94 95 THR A O 1
ATOM 702 N N . GLY A 1 96 ? 9.341 5.062 -8.440 1.00 91.31 96 GLY A N 1
ATOM 703 C CA . GLY A 1 96 ? 10.774 5.315 -8.364 1.00 91.31 96 GLY A CA 1
ATOM 704 C C . GLY A 1 96 ? 11.567 4.173 -7.738 1.00 91.31 96 GLY A C 1
ATOM 705 O O . GLY A 1 96 ? 11.085 3.433 -6.881 1.00 91.31 96 GLY A O 1
ATOM 706 N N . GLY A 1 97 ? 12.818 4.043 -8.184 1.00 92.12 97 GLY A N 1
ATOM 707 C CA . GLY A 1 97 ? 13.740 3.011 -7.722 1.00 92.12 97 GLY A CA 1
ATOM 708 C C . GLY A 1 97 ? 13.189 1.602 -7.924 1.00 92.12 97 GLY A C 1
ATOM 709 O O . GLY A 1 97 ? 12.874 1.216 -9.044 1.00 92.12 97 GLY A O 1
ATOM 710 N N . ARG A 1 98 ? 13.108 0.838 -6.832 1.00 95.62 98 ARG A N 1
ATOM 711 C CA . ARG A 1 98 ? 12.602 -0.545 -6.788 1.00 95.62 98 ARG A CA 1
ATOM 712 C C . ARG A 1 98 ? 11.514 -0.702 -5.721 1.00 95.62 98 ARG A C 1
ATOM 714 O O . ARG A 1 98 ? 11.338 -1.774 -5.154 1.00 95.62 98 ARG A O 1
ATOM 721 N N . GLU A 1 99 ? 10.847 0.401 -5.389 1.00 97.31 99 GLU A N 1
ATOM 722 C CA . GLU A 1 99 ? 9.827 0.469 -4.344 1.00 97.31 99 GLU A CA 1
ATOM 723 C C . GLU A 1 99 ? 8.457 0.127 -4.942 1.00 97.31 99 GLU A C 1
ATOM 725 O O . GLU A 1 99 ? 7.907 0.907 -5.719 1.00 97.31 99 GLU A O 1
ATOM 730 N N . PHE A 1 100 ? 7.926 -1.058 -4.624 1.00 97.56 100 PHE A N 1
ATOM 731 C CA . PHE A 1 100 ? 6.648 -1.530 -5.183 1.00 97.56 100 PHE A CA 1
ATOM 732 C C . PHE A 1 100 ? 5.432 -1.004 -4.407 1.00 97.56 100 PHE A C 1
ATOM 734 O O . PHE A 1 100 ? 4.317 -0.967 -4.929 1.00 97.56 100 PHE A O 1
ATOM 741 N N . ALA A 1 101 ? 5.646 -0.604 -3.154 1.00 98.25 101 ALA A N 1
ATOM 742 C CA . ALA A 1 101 ? 4.662 0.056 -2.314 1.00 98.25 101 ALA A CA 1
ATOM 743 C C . ALA A 1 101 ? 5.352 0.802 -1.165 1.00 98.25 101 ALA A C 1
ATOM 745 O O . ALA A 1 101 ? 6.536 0.594 -0.894 1.00 98.25 101 ALA A O 1
ATOM 746 N N . HIS A 1 102 ? 4.606 1.646 -0.460 1.00 98.31 102 HIS A N 1
ATOM 747 C CA . HIS A 1 102 ? 5.057 2.233 0.800 1.00 98.31 102 HIS A CA 1
ATOM 748 C C . HIS A 1 102 ? 3.905 2.541 1.744 1.00 98.31 102 HIS A C 1
ATOM 750 O O . HIS A 1 102 ? 2.799 2.828 1.298 1.00 98.31 102 HIS A O 1
ATOM 756 N N . LEU A 1 103 ? 4.198 2.528 3.044 1.00 98.38 103 LEU A N 1
ATOM 757 C CA . LEU A 1 103 ? 3.278 2.811 4.142 1.00 98.38 103 LEU A CA 1
ATOM 758 C C . LEU A 1 103 ? 3.533 4.212 4.707 1.00 98.38 103 LEU A C 1
ATOM 760 O O . LEU A 1 103 ? 4.643 4.508 5.154 1.00 98.38 103 LEU A O 1
ATOM 764 N N . HIS A 1 104 ? 2.512 5.064 4.718 1.00 97.94 104 HIS A N 1
ATOM 765 C CA . HIS A 1 104 ? 2.555 6.398 5.320 1.00 97.94 104 HIS A CA 1
ATOM 766 C C . HIS A 1 104 ? 2.423 6.340 6.848 1.00 97.94 104 HIS A C 1
ATOM 768 O O . HIS A 1 104 ? 1.875 5.378 7.392 1.00 97.94 104 HIS A O 1
ATOM 774 N N . PRO A 1 105 ? 2.842 7.401 7.565 1.00 95.69 105 PRO A N 1
ATOM 775 C CA . PRO A 1 105 ? 2.588 7.529 9.000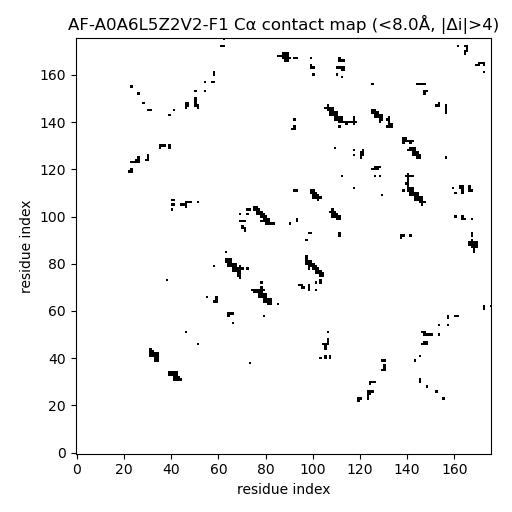 1.00 95.69 105 PRO A CA 1
ATOM 776 C C . PRO A 1 105 ? 1.103 7.482 9.386 1.00 95.69 105 PRO A C 1
ATOM 778 O O . PRO A 1 105 ? 0.793 7.057 10.493 1.00 95.69 105 PRO A O 1
ATOM 781 N N . ASP A 1 106 ? 0.191 7.879 8.488 1.00 96.31 106 ASP A N 1
ATOM 782 C CA . ASP A 1 106 ? -1.267 7.793 8.686 1.00 96.31 106 ASP A CA 1
ATOM 783 C C . ASP A 1 106 ? -1.839 6.374 8.469 1.00 96.31 106 ASP A C 1
ATOM 785 O O . ASP A 1 106 ? -3.053 6.166 8.534 1.00 96.31 106 ASP A O 1
ATOM 789 N N . GLY A 1 107 ? -0.965 5.401 8.192 1.00 97.69 107 GLY A N 1
ATOM 790 C CA . GLY A 1 107 ? -1.284 3.993 7.998 1.00 97.69 107 GLY A CA 1
ATOM 791 C C . GLY A 1 107 ? -1.839 3.624 6.621 1.00 97.69 107 GLY A C 1
ATOM 792 O O . GLY A 1 107 ? -2.112 2.442 6.410 1.00 97.69 107 GLY A O 1
ATOM 793 N N . SER A 1 108 ? -2.033 4.577 5.705 1.00 98.38 108 SER A N 1
ATOM 794 C CA . SER A 1 108 ? -2.377 4.287 4.307 1.00 98.38 108 SER A CA 1
ATOM 795 C C . SER A 1 108 ? -1.158 3.849 3.498 1.00 98.38 108 SER A C 1
ATOM 797 O O . SER A 1 108 ? -0.015 4.089 3.896 1.00 98.38 108 SER A O 1
ATOM 799 N N . LEU A 1 109 ? -1.391 3.193 2.360 1.00 98.25 109 LEU A N 1
ATOM 800 C CA . LEU A 1 109 ? -0.325 2.766 1.454 1.00 98.25 109 LEU A CA 1
ATOM 801 C C . LEU A 1 109 ? -0.515 3.325 0.053 1.00 98.25 109 LEU A C 1
ATOM 803 O O . LEU A 1 109 ? -1.645 3.415 -0.414 1.00 98.25 109 LEU A O 1
ATOM 807 N N . HIS A 1 110 ? 0.579 3.575 -0.661 1.00 98.56 110 HIS A N 1
ATOM 808 C CA . HIS A 1 110 ? 0.545 3.619 -2.124 1.00 98.56 110 HIS A CA 1
ATOM 809 C C . HIS A 1 110 ? 1.117 2.336 -2.705 1.00 98.56 110 HIS A C 1
ATOM 811 O O . HIS A 1 110 ? 2.134 1.839 -2.223 1.00 98.56 110 HIS A O 1
ATOM 817 N N . ALA A 1 111 ? 0.456 1.809 -3.733 1.00 98.44 111 ALA A N 1
ATOM 818 C CA . ALA A 1 111 ? 0.817 0.566 -4.404 1.00 98.44 111 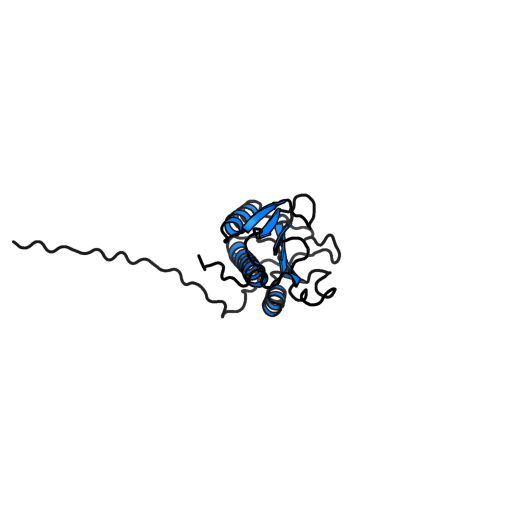ALA A CA 1
ATOM 819 C C . ALA A 1 111 ? 0.277 0.551 -5.841 1.00 98.44 111 ALA A C 1
ATOM 821 O O . ALA A 1 111 ? -0.718 1.219 -6.141 1.00 98.44 111 ALA A O 1
ATOM 822 N N . SER A 1 112 ? 0.910 -0.240 -6.706 1.00 98.12 112 SER A N 1
ATOM 823 C CA . SER A 1 112 ? 0.455 -0.475 -8.079 1.00 98.12 112 SER A CA 1
ATOM 824 C C . SER A 1 112 ? -0.153 -1.867 -8.191 1.00 98.12 112 SER A C 1
ATOM 826 O O . SER A 1 112 ? 0.554 -2.867 -8.127 1.00 98.12 112 SER A O 1
ATOM 828 N N . LEU A 1 113 ? -1.471 -1.931 -8.358 1.00 98.50 113 LEU A N 1
ATOM 829 C CA . LEU A 1 113 ? -2.222 -3.179 -8.503 1.00 98.50 113 LEU A CA 1
ATOM 830 C C . LEU A 1 113 ? -2.447 -3.520 -9.987 1.00 98.50 113 LEU A C 1
ATOM 832 O O . LEU A 1 113 ? -2.387 -2.626 -10.836 1.00 98.50 113 LEU A O 1
ATOM 836 N N . PRO A 1 114 ? -2.793 -4.778 -10.324 1.00 97.81 114 PRO A N 1
ATOM 837 C CA . PRO A 1 114 ? -3.445 -5.069 -11.596 1.00 97.81 114 PRO A CA 1
ATOM 838 C C . PRO A 1 114 ? -4.657 -4.134 -11.791 1.00 97.81 114 PRO A C 1
ATOM 840 O O . PRO A 1 114 ? -5.442 -3.991 -10.849 1.00 97.81 114 PRO A O 1
ATOM 843 N N . PRO A 1 115 ? -4.854 -3.504 -12.967 1.00 97.31 115 PRO A N 1
ATOM 844 C CA . PRO A 1 115 ? -5.895 -2.487 -13.146 1.00 97.31 115 PRO A CA 1
ATOM 845 C C . PRO A 1 115 ? -7.309 -2.943 -12.760 1.00 97.31 115 PRO A C 1
ATOM 847 O O . PRO A 1 115 ? -8.040 -2.194 -12.113 1.00 97.31 115 PRO A O 1
ATOM 850 N N . ASP A 1 116 ? -7.682 -4.184 -13.080 1.00 97.12 116 ASP A N 1
ATOM 851 C CA . ASP A 1 116 ? -9.001 -4.725 -12.731 1.00 97.12 116 ASP A CA 1
ATOM 852 C C . ASP A 1 116 ? -9.181 -4.865 -11.210 1.00 97.12 116 ASP A C 1
ATOM 854 O O . ASP A 1 116 ? -10.224 -4.482 -10.670 1.00 97.12 116 ASP A O 1
ATOM 858 N N . LEU A 1 117 ? -8.133 -5.314 -10.507 1.00 98.38 117 LEU A N 1
ATOM 859 C CA . LEU A 1 117 ? -8.113 -5.403 -9.045 1.00 98.38 117 LEU A CA 1
ATOM 860 C C . LEU A 1 117 ? -8.121 -4.014 -8.397 1.00 98.38 117 LEU A C 1
ATOM 862 O O . LEU A 1 117 ? -8.779 -3.814 -7.381 1.00 98.38 117 LEU A O 1
ATOM 866 N N . ALA A 1 118 ? -7.437 -3.031 -8.987 1.00 98.50 118 ALA A N 1
ATOM 867 C CA . ALA A 1 118 ? -7.470 -1.650 -8.510 1.00 98.50 118 ALA A CA 1
ATOM 868 C C . ALA A 1 118 ? -8.893 -1.084 -8.552 1.00 98.50 118 ALA A C 1
ATOM 870 O O . ALA A 1 118 ? -9.379 -0.529 -7.565 1.00 98.50 118 ALA A O 1
ATOM 871 N N . GLN A 1 119 ? -9.592 -1.268 -9.676 1.00 98.00 119 GLN A N 1
ATOM 872 C CA . GLN A 1 119 ? -10.984 -0.841 -9.805 1.00 98.00 119 GLN A CA 1
ATOM 873 C C . GLN A 1 119 ? -11.884 -1.548 -8.792 1.00 98.00 119 GLN A C 1
ATOM 875 O O . GLN A 1 119 ? -12.800 -0.940 -8.240 1.00 98.00 119 GLN A O 1
ATOM 880 N N . GLU A 1 120 ? -11.641 -2.830 -8.545 1.00 98.00 120 GLU A N 1
ATOM 881 C CA . GLU A 1 120 ? -12.384 -3.594 -7.557 1.00 98.00 120 GLU A CA 1
ATOM 882 C C . GLU A 1 120 ? -12.134 -3.112 -6.128 1.00 98.00 120 GLU A C 1
ATOM 884 O O . GLU A 1 120 ? -13.096 -2.874 -5.401 1.00 98.00 120 GLU A O 1
ATOM 889 N N . ALA A 1 121 ? -10.878 -2.877 -5.750 1.00 98.56 121 ALA A N 1
ATOM 890 C CA . ALA A 1 121 ? -10.512 -2.334 -4.448 1.00 98.56 121 ALA A CA 1
ATOM 891 C C . ALA A 1 121 ? -11.177 -0.970 -4.206 1.00 98.56 121 ALA A C 1
ATOM 893 O O . ALA A 1 121 ? -11.683 -0.716 -3.113 1.00 98.56 121 ALA A O 1
ATOM 894 N N . VAL A 1 122 ? -11.256 -0.117 -5.235 1.00 98.56 122 VAL A N 1
ATOM 895 C CA . VAL A 1 122 ? -11.990 1.157 -5.167 1.00 98.56 122 VAL A CA 1
ATOM 896 C C . VAL A 1 122 ? -13.491 0.923 -4.982 1.00 98.56 122 VAL A C 1
ATOM 898 O O . VAL A 1 122 ? -14.093 1.497 -4.075 1.00 98.56 122 VAL A O 1
ATOM 901 N N . ARG A 1 123 ? -14.111 0.051 -5.790 1.00 97.94 123 ARG A N 1
ATOM 902 C CA . ARG A 1 123 ? -15.549 -0.266 -5.681 1.00 97.94 123 ARG A CA 1
ATOM 903 C C . ARG A 1 123 ? -15.927 -0.886 -4.336 1.00 97.94 123 ARG A C 1
ATOM 905 O O . ARG A 1 123 ? -17.029 -0.644 -3.857 1.00 97.94 123 ARG A O 1
ATOM 912 N N . ALA A 1 124 ? -15.044 -1.688 -3.752 1.00 98.06 124 ALA A N 1
ATOM 913 C CA . ALA A 1 124 ? -15.243 -2.349 -2.467 1.00 98.06 124 ALA A CA 1
ATOM 914 C C . ALA A 1 124 ? -14.860 -1.473 -1.259 1.00 98.06 124 ALA A C 1
ATOM 916 O O . ALA A 1 124 ? -15.002 -1.908 -0.118 1.00 98.06 124 ALA A O 1
ATOM 917 N N . GLY A 1 125 ? -14.407 -0.234 -1.489 1.00 98.19 125 GLY A N 1
ATOM 918 C CA . GLY A 1 125 ? -14.125 0.741 -0.435 1.00 98.19 125 GLY A CA 1
ATOM 919 C C . GLY A 1 125 ? -12.762 0.585 0.241 1.00 98.19 125 GLY A C 1
ATOM 920 O O . GLY A 1 125 ? -12.544 1.197 1.284 1.00 98.19 125 GLY A O 1
ATOM 921 N N . TRP A 1 126 ? -11.846 -0.199 -0.329 1.00 98.75 126 TRP A N 1
ATOM 922 C CA . TRP A 1 126 ? -10.489 -0.420 0.190 1.00 98.75 126 TRP A CA 1
ATOM 923 C C . TRP A 1 126 ? -9.473 0.614 -0.273 1.00 98.75 126 TRP A C 1
ATOM 925 O O . TRP A 1 126 ? -8.439 0.785 0.373 1.00 98.75 126 TRP A O 1
ATOM 935 N N . ALA A 1 127 ? -9.745 1.279 -1.392 1.00 98.75 127 ALA A N 1
ATOM 936 C CA . ALA A 1 127 ? -8.789 2.167 -2.024 1.00 98.75 127 ALA A CA 1
ATOM 937 C C . ALA A 1 127 ? -9.451 3.370 -2.703 1.00 98.75 127 ALA A C 1
ATOM 939 O O . ALA A 1 127 ? -10.658 3.406 -2.945 1.00 98.75 127 ALA A O 1
ATOM 940 N N . VAL A 1 128 ? -8.622 4.341 -3.071 1.00 98.75 128 VAL A N 1
ATOM 941 C CA . VAL A 1 128 ? -8.947 5.411 -4.019 1.00 98.75 128 VAL A CA 1
ATOM 942 C C . VAL A 1 128 ? -7.823 5.521 -5.046 1.00 98.75 128 VAL A C 1
ATOM 944 O O . VAL A 1 128 ? -6.653 5.319 -4.716 1.00 98.75 128 VAL A O 1
ATOM 947 N N . SER A 1 129 ? -8.152 5.840 -6.298 1.00 98.44 129 SER A N 1
ATOM 948 C CA . SER A 1 129 ? -7.144 6.092 -7.331 1.00 98.44 129 SER A CA 1
ATOM 949 C C . SER A 1 129 ? -6.183 7.201 -6.902 1.00 98.44 129 SER A C 1
ATOM 951 O O . SER A 1 129 ? -6.603 8.241 -6.386 1.00 98.44 129 SER A O 1
ATOM 953 N N . HIS A 1 130 ? -4.887 6.998 -7.131 1.00 98.19 130 HIS A N 1
ATOM 954 C CA . HIS A 1 130 ? -3.892 8.035 -6.880 1.00 98.19 130 HIS A CA 1
ATOM 955 C C . HIS A 1 130 ? -4.098 9.212 -7.860 1.00 98.19 130 HIS A C 1
ATOM 957 O O . HIS A 1 130 ? -4.429 8.964 -9.025 1.00 98.19 130 HIS A O 1
ATOM 963 N N . PRO A 1 131 ? -3.827 10.480 -7.478 1.00 97.19 131 PRO A N 1
ATOM 964 C CA . PRO A 1 131 ? -3.895 11.644 -8.375 1.00 97.19 131 PRO A CA 1
ATOM 965 C C . PRO A 1 131 ? -3.043 11.539 -9.648 1.00 97.19 131 PRO A C 1
ATOM 967 O O . PRO A 1 131 ? -3.229 12.298 -10.597 1.00 97.19 131 PRO A O 1
ATOM 970 N N . TRP A 1 132 ? -2.074 10.624 -9.657 1.00 96.50 132 TRP A N 1
ATOM 971 C CA . TRP A 1 132 ? -1.215 10.360 -10.811 1.00 96.50 132 TRP A CA 1
ATOM 972 C C . TRP A 1 132 ? -1.661 9.174 -11.667 1.00 96.50 132 TRP A C 1
ATOM 974 O O . TRP A 1 132 ? -1.057 8.953 -12.708 1.00 96.50 132 TRP A O 1
ATOM 984 N N . SER A 1 133 ? -2.699 8.432 -11.277 1.00 96.31 133 SER A N 1
ATOM 985 C CA . SER A 1 133 ? -3.120 7.196 -11.963 1.00 96.31 133 SER A CA 1
ATOM 986 C C . SER A 1 133 ? -3.357 7.360 -13.470 1.00 96.31 133 SER A C 1
ATOM 988 O O . SER A 1 133 ? -3.151 6.423 -14.225 1.00 96.31 133 SER A O 1
ATOM 990 N N . THR A 1 134 ? -3.702 8.564 -13.931 1.00 94.44 134 THR A N 1
ATOM 991 C CA . THR A 1 134 ? -3.936 8.870 -15.351 1.00 94.44 134 THR A CA 1
ATOM 992 C C . THR A 1 134 ? -2.816 9.681 -16.013 1.00 94.44 134 THR A C 1
ATOM 994 O O . THR A 1 134 ? -2.999 10.190 -17.116 1.00 94.44 134 THR A O 1
ATOM 997 N N . GLN A 1 135 ? -1.687 9.912 -15.336 1.00 93.62 135 GLN A N 1
ATOM 998 C CA . GLN A 1 135 ? -0.611 10.776 -15.851 1.00 93.62 135 GLN A CA 1
ATOM 999 C C . GLN A 1 135 ? 0.384 10.040 -16.752 1.00 93.62 135 GLN A C 1
ATOM 1001 O O . GLN A 1 135 ? 1.158 10.689 -17.457 1.00 93.62 135 GLN A O 1
ATOM 1006 N N . ARG A 1 136 ? 0.386 8.705 -16.721 1.00 92.44 136 ARG A N 1
ATOM 1007 C CA . ARG A 1 136 ? 1.302 7.860 -17.487 1.00 92.44 136 ARG A CA 1
ATOM 1008 C C . ARG A 1 136 ? 0.652 6.519 -17.802 1.00 92.44 136 ARG A C 1
ATOM 1010 O O . ARG A 1 136 ? -0.010 5.946 -16.941 1.00 92.44 136 ARG A O 1
ATOM 1017 N N . ASP A 1 137 ? 0.922 5.996 -18.994 1.00 91.44 137 ASP A N 1
ATOM 1018 C CA . ASP A 1 137 ? 0.531 4.635 -19.360 1.00 91.44 137 ASP A CA 1
ATOM 1019 C C . ASP A 1 137 ? 1.082 3.620 -18.343 1.00 91.44 137 ASP A C 1
ATOM 1021 O O . ASP A 1 137 ? 2.243 3.694 -17.927 1.00 91.44 137 ASP A O 1
ATOM 1025 N N . GLY A 1 138 ? 0.232 2.678 -17.927 1.00 91.31 138 GLY A N 1
ATOM 1026 C CA . GLY A 1 138 ? 0.566 1.662 -16.927 1.00 91.31 138 GLY A CA 1
ATOM 1027 C C . GLY A 1 138 ? 0.326 2.084 -15.473 1.00 91.31 138 GLY A C 1
ATOM 1028 O O . GLY A 1 138 ? 0.505 1.261 -14.578 1.00 91.31 138 GLY A O 1
ATOM 1029 N N . TRP A 1 139 ? -0.098 3.326 -15.203 1.00 96.56 139 TRP A N 1
ATOM 1030 C CA . TRP A 1 139 ? -0.452 3.791 -13.848 1.00 96.56 139 TRP A CA 1
ATOM 1031 C C . TRP A 1 139 ? -1.937 3.660 -13.507 1.00 96.56 139 TRP A C 1
ATOM 1033 O O . TRP A 1 139 ? -2.353 4.054 -12.418 1.00 96.56 139 TRP A O 1
ATOM 1043 N N . ASP A 1 140 ? -2.718 3.019 -14.373 1.00 96.50 140 ASP A N 1
ATOM 1044 C CA . ASP A 1 140 ? -4.161 2.830 -14.190 1.00 96.50 140 ASP A CA 1
ATOM 1045 C C . ASP A 1 140 ? -4.505 2.069 -12.896 1.00 96.50 140 ASP A C 1
ATOM 1047 O O . ASP A 1 140 ? -5.583 2.240 -12.329 1.00 96.50 140 ASP A O 1
ATOM 1051 N N . GLY A 1 141 ? -3.571 1.245 -12.407 1.00 97.81 141 GLY A N 1
ATOM 1052 C CA . GLY A 1 141 ? -3.682 0.513 -11.146 1.00 97.81 141 GLY A CA 1
ATOM 1053 C C . GLY A 1 141 ? -3.032 1.187 -9.934 1.00 97.81 141 GLY A C 1
ATOM 1054 O O . GLY A 1 141 ? -2.973 0.573 -8.867 1.00 97.81 141 GLY A O 1
ATOM 1055 N N . TYR A 1 142 ? -2.511 2.412 -10.071 1.00 98.44 142 TYR A N 1
ATOM 1056 C CA . TYR A 1 142 ? -1.824 3.111 -8.985 1.00 98.44 142 TYR A CA 1
ATOM 1057 C C . TYR A 1 142 ? -2.830 3.753 -8.022 1.00 98.44 142 TYR A C 1
ATOM 1059 O O . TYR A 1 142 ? -3.594 4.656 -8.385 1.00 98.44 142 TYR A O 1
ATOM 1067 N N . VAL A 1 143 ? -2.840 3.281 -6.776 1.00 98.75 143 VAL A N 1
ATOM 1068 C CA . VAL A 1 143 ? -3.878 3.596 -5.785 1.00 98.75 143 VAL A CA 1
ATOM 1069 C C . VAL A 1 143 ? -3.295 4.007 -4.436 1.00 98.75 143 VAL A C 1
ATOM 1071 O O . VAL A 1 143 ? -2.150 3.703 -4.106 1.00 98.75 143 VAL A O 1
ATOM 1074 N N . MET A 1 144 ? -4.118 4.677 -3.630 1.00 98.81 144 MET A N 1
ATOM 1075 C CA . MET A 1 144 ? -3.988 4.689 -2.177 1.00 98.81 144 MET A CA 1
ATOM 1076 C C . MET A 1 144 ? -4.873 3.591 -1.582 1.00 98.81 144 MET A C 1
ATOM 1078 O O . MET A 1 144 ? -6.083 3.625 -1.786 1.00 98.81 144 MET A O 1
ATOM 1082 N N . ILE A 1 145 ? -4.291 2.665 -0.824 1.00 98.81 145 ILE A N 1
ATOM 1083 C CA . ILE A 1 145 ? -5.000 1.671 -0.008 1.00 98.81 145 ILE A CA 1
ATOM 1084 C C . ILE A 1 145 ? -5.185 2.255 1.395 1.00 98.81 145 ILE A C 1
ATOM 1086 O O . ILE A 1 145 ? -4.239 2.786 1.981 1.00 98.81 145 ILE A O 1
ATOM 1090 N N . PHE A 1 146 ? -6.399 2.174 1.936 1.00 98.81 146 PHE A N 1
ATOM 1091 C CA . PHE A 1 146 ? -6.715 2.751 3.241 1.00 98.81 146 PHE A CA 1
ATOM 1092 C C . PHE A 1 146 ? -6.128 1.946 4.398 1.00 98.81 146 PHE A C 1
ATOM 1094 O O . PHE A 1 146 ? -5.926 0.735 4.308 1.00 98.81 146 PHE A O 1
ATOM 1101 N N . THR A 1 147 ? -5.885 2.632 5.514 1.00 98.50 147 THR A N 1
ATOM 1102 C CA . THR A 1 147 ? -5.358 1.984 6.719 1.00 98.50 147 THR A CA 1
ATOM 1103 C C . THR A 1 147 ? -6.340 0.937 7.268 1.00 98.50 147 THR A C 1
ATOM 1105 O O . THR A 1 147 ? -7.548 1.211 7.337 1.00 98.50 147 THR A O 1
ATOM 1108 N N . PRO A 1 148 ? -5.867 -0.259 7.666 1.00 98.31 148 PRO A N 1
ATOM 1109 C CA . PRO A 1 148 ? -6.722 -1.244 8.310 1.00 98.31 148 PRO A CA 1
ATOM 1110 C C . PRO A 1 148 ? -7.081 -0.797 9.731 1.00 98.31 148 PRO A C 1
ATOM 1112 O O . PRO A 1 148 ? -6.250 -0.273 10.473 1.00 98.31 148 PRO A O 1
ATOM 1115 N N . THR A 1 149 ? -8.322 -1.055 10.130 1.00 97.50 149 THR A N 1
ATOM 1116 C CA . THR A 1 149 ? -8.849 -0.723 11.469 1.00 97.50 149 THR A CA 1
ATOM 1117 C C . THR A 1 149 ? -9.184 -1.953 12.315 1.00 97.50 149 THR A C 1
ATOM 1119 O O . THR A 1 149 ? -9.530 -1.831 13.489 1.00 97.50 149 THR A O 1
ATOM 1122 N N . SER A 1 150 ? -9.052 -3.149 11.739 1.00 98.25 150 SER A N 1
ATOM 1123 C CA . SER A 1 150 ? -9.233 -4.435 12.414 1.00 98.25 150 SER A CA 1
ATOM 1124 C C . SER A 1 150 ? -8.309 -5.500 11.824 1.00 98.25 150 SER A C 1
ATOM 1126 O O . SER A 1 150 ? -7.757 -5.319 10.736 1.00 98.25 150 SER A O 1
ATOM 1128 N N . ASP A 1 151 ? -8.176 -6.636 12.510 1.00 98.19 151 ASP A N 1
ATOM 1129 C CA . ASP A 1 151 ? -7.418 -7.784 12.001 1.00 98.19 151 ASP A CA 1
ATOM 1130 C C . ASP A 1 151 ? -8.017 -8.347 10.703 1.00 98.19 151 ASP A C 1
ATOM 1132 O O . ASP A 1 151 ? -7.279 -8.808 9.835 1.00 98.19 151 ASP A O 1
ATOM 1136 N N . GLN A 1 152 ? -9.342 -8.282 10.532 1.00 97.75 152 GLN A N 1
ATOM 1137 C CA . GLN A 1 152 ? -10.002 -8.694 9.291 1.00 97.75 152 GLN A CA 1
ATOM 1138 C C . GLN A 1 152 ? -9.641 -7.758 8.133 1.00 97.75 152 GLN A C 1
ATOM 1140 O O . GLN A 1 152 ? -9.357 -8.224 7.034 1.00 97.75 152 GLN A O 1
ATOM 1145 N N . GLU A 1 153 ? -9.607 -6.445 8.380 1.00 98.44 153 GLU A N 1
ATOM 1146 C CA . GLU A 1 153 ? -9.159 -5.483 7.368 1.00 98.44 153 GLU A CA 1
ATOM 1147 C C . GLU A 1 153 ? -7.678 -5.653 7.034 1.00 98.44 153 GLU A C 1
ATOM 1149 O O . GLU A 1 153 ? -7.295 -5.536 5.873 1.00 98.44 153 GLU A O 1
ATOM 1154 N N . LEU A 1 154 ? -6.849 -5.970 8.031 1.00 98.62 154 LEU A N 1
ATOM 1155 C CA . LEU A 1 154 ? -5.428 -6.226 7.828 1.00 98.62 154 LEU A CA 1
ATOM 1156 C C . LEU A 1 154 ? -5.187 -7.388 6.854 1.00 98.62 154 LEU A C 1
ATOM 1158 O O . LEU A 1 154 ? -4.255 -7.308 6.060 1.00 98.62 154 LEU A O 1
ATOM 1162 N N . VAL A 1 155 ? -6.014 -8.440 6.886 1.00 98.31 155 VAL A N 1
ATOM 1163 C CA . VAL A 1 155 ? -5.920 -9.556 5.927 1.00 98.31 155 VAL A CA 1
ATOM 1164 C C . VAL A 1 155 ? -6.131 -9.062 4.495 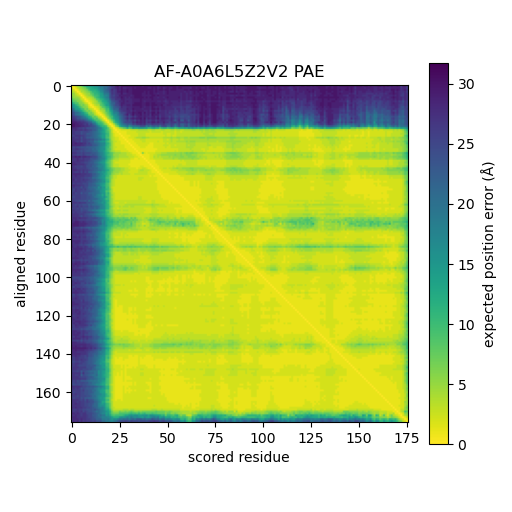1.00 98.31 155 VAL A C 1
ATOM 1166 O O . VAL A 1 155 ? -5.284 -9.314 3.645 1.00 98.31 155 VAL A O 1
ATOM 1169 N N . VAL A 1 156 ? -7.183 -8.281 4.242 1.00 98.44 156 VAL A N 1
ATOM 1170 C CA . VAL A 1 156 ? -7.474 -7.771 2.890 1.00 98.44 156 VAL A CA 1
ATOM 1171 C C . VAL A 1 156 ? -6.409 -6.777 2.422 1.00 98.44 156 VAL A C 1
ATOM 1173 O O . VAL A 1 156 ? -5.948 -6.833 1.285 1.00 98.44 156 VAL A O 1
ATOM 1176 N N . VAL A 1 157 ? -5.956 -5.880 3.303 1.00 98.69 157 VAL A N 1
ATOM 1177 C CA . VAL A 1 157 ? -4.865 -4.945 2.981 1.00 98.69 157 VAL A CA 1
ATOM 1178 C C . VAL A 1 157 ? -3.577 -5.704 2.656 1.00 98.69 157 VAL A C 1
ATOM 1180 O O . VAL A 1 157 ? -2.884 -5.347 1.704 1.00 98.69 157 VAL A O 1
ATOM 1183 N N . GLN A 1 158 ? -3.263 -6.767 3.399 1.00 98.38 158 GLN A N 1
ATOM 1184 C CA . GLN A 1 158 ? -2.123 -7.628 3.094 1.00 98.38 158 GLN A CA 1
ATOM 1185 C C . GLN A 1 158 ? -2.277 -8.295 1.722 1.00 98.38 158 GLN A C 1
ATOM 1187 O O . GLN A 1 158 ? -1.318 -8.286 0.960 1.00 98.38 158 GLN A O 1
ATOM 1192 N N . GLU A 1 159 ? -3.452 -8.832 1.389 1.00 98.12 159 GLU A N 1
ATOM 1193 C CA . GLU A 1 159 ? -3.720 -9.441 0.078 1.00 98.12 159 GLU A CA 1
ATOM 1194 C C . GLU A 1 159 ? -3.500 -8.446 -1.067 1.00 98.12 159 GLU A C 1
ATOM 1196 O O . GLU A 1 159 ? -2.848 -8.780 -2.054 1.00 98.12 159 GLU A O 1
ATOM 1201 N N . LEU A 1 160 ? -3.948 -7.195 -0.916 1.00 98.69 160 LEU A N 1
ATOM 1202 C CA . LEU A 1 160 ? -3.703 -6.139 -1.902 1.00 98.69 160 LEU A CA 1
ATOM 1203 C C . LEU A 1 160 ? -2.208 -5.805 -2.035 1.00 98.69 160 LEU A C 1
ATOM 1205 O O . LEU A 1 160 ? -1.703 -5.643 -3.145 1.00 98.69 160 LEU A O 1
ATOM 1209 N N . VAL A 1 161 ? -1.473 -5.722 -0.923 1.00 98.69 161 VAL A N 1
ATOM 1210 C CA . VAL A 1 161 ? -0.019 -5.485 -0.958 1.00 98.69 161 VAL A CA 1
ATOM 1211 C C . VAL A 1 161 ? 0.714 -6.659 -1.612 1.00 98.69 161 VAL A C 1
ATOM 1213 O O . VAL A 1 161 ? 1.617 -6.436 -2.419 1.00 98.69 161 VAL A O 1
ATOM 1216 N N . THR A 1 162 ? 0.311 -7.895 -1.317 1.00 98.38 162 THR A N 1
ATOM 1217 C CA . THR A 1 162 ? 0.828 -9.093 -1.981 1.00 98.38 162 THR A CA 1
ATOM 1218 C C . THR A 1 162 ? 0.542 -9.041 -3.479 1.00 98.38 162 THR A C 1
ATOM 1220 O O . THR A 1 162 ? 1.474 -9.168 -4.263 1.00 98.38 162 THR A O 1
ATOM 1223 N N . ALA A 1 163 ? -0.683 -8.727 -3.899 1.00 98.25 163 ALA A N 1
ATOM 1224 C CA . ALA A 1 163 ? -1.019 -8.596 -5.316 1.00 98.25 163 ALA A CA 1
ATOM 1225 C C . ALA A 1 163 ? -0.188 -7.511 -6.029 1.00 98.25 163 ALA A C 1
ATOM 122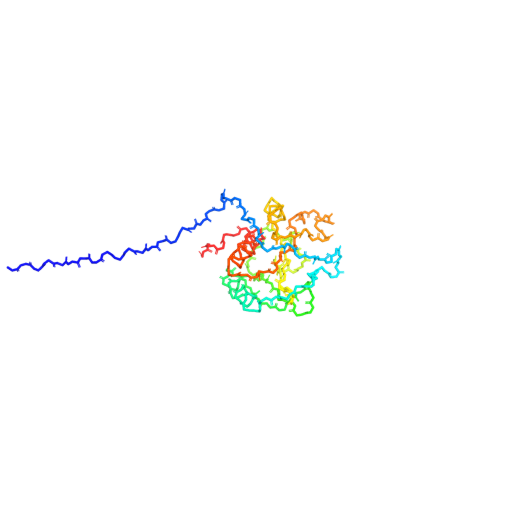7 O O . ALA A 1 163 ? 0.198 -7.696 -7.182 1.00 98.25 163 ALA A O 1
ATOM 1228 N N . SER A 1 164 ? 0.142 -6.403 -5.352 1.00 98.56 164 SER A N 1
ATOM 1229 C CA . SER A 1 164 ? 1.082 -5.394 -5.872 1.00 98.56 164 SER A CA 1
ATOM 1230 C C . SER A 1 164 ? 2.480 -5.980 -6.094 1.00 98.56 164 SER A C 1
ATOM 1232 O O . SER A 1 164 ? 3.061 -5.826 -7.171 1.00 98.56 164 SER A O 1
ATOM 1234 N N . PHE A 1 165 ? 3.013 -6.706 -5.104 1.00 98.38 165 PHE A N 1
ATOM 1235 C CA . PHE A 1 165 ? 4.301 -7.394 -5.220 1.00 98.38 165 PHE A CA 1
ATOM 1236 C C . PHE A 1 165 ? 4.316 -8.359 -6.413 1.00 98.38 165 PHE A C 1
ATOM 1238 O O . PHE A 1 165 ? 5.228 -8.307 -7.242 1.00 98.38 165 PHE A O 1
ATOM 1245 N N . GLU A 1 166 ? 3.299 -9.210 -6.534 1.00 97.75 166 GLU A N 1
ATOM 1246 C CA . GLU A 1 166 ? 3.203 -10.203 -7.605 1.00 97.75 166 GLU A CA 1
ATOM 1247 C C . GLU A 1 166 ? 3.051 -9.542 -8.975 1.00 97.75 166 GLU A C 1
ATOM 1249 O O . GLU A 1 166 ? 3.668 -9.963 -9.951 1.00 97.75 166 GLU A O 1
ATOM 1254 N N . PHE A 1 167 ? 2.289 -8.451 -9.053 1.00 97.56 167 PHE A N 1
ATOM 1255 C CA . PHE A 1 167 ? 2.114 -7.691 -10.284 1.00 97.56 167 PHE A CA 1
ATOM 1256 C C . PHE A 1 167 ? 3.425 -7.055 -10.759 1.00 97.56 167 PHE A C 1
ATOM 1258 O O . PHE A 1 167 ? 3.770 -7.168 -11.936 1.00 97.56 167 PHE A O 1
ATOM 1265 N N . VAL A 1 168 ? 4.181 -6.434 -9.848 1.00 97.75 168 VAL A N 1
ATOM 1266 C CA . VAL A 1 168 ? 5.461 -5.776 -10.152 1.00 97.75 168 VAL A CA 1
ATOM 1267 C C . VAL A 1 168 ? 6.554 -6.789 -10.504 1.00 97.75 168 VAL A C 1
ATOM 1269 O O . VAL A 1 168 ? 7.330 -6.576 -11.442 1.00 97.75 168 VAL A O 1
ATOM 1272 N N . THR A 1 169 ? 6.633 -7.899 -9.771 1.00 97.12 169 THR A N 1
ATOM 1273 C CA . THR A 1 169 ? 7.713 -8.892 -9.915 1.00 97.12 169 THR A CA 1
ATOM 1274 C C . THR A 1 169 ? 7.392 -10.008 -10.907 1.00 97.12 169 THR A C 1
ATOM 1276 O O . THR A 1 169 ? 8.309 -10.647 -11.420 1.00 97.12 169 THR A O 1
ATOM 1279 N N . GLY A 1 170 ? 6.113 -10.250 -11.204 1.00 95.81 170 GLY A N 1
ATOM 1280 C CA . GLY A 1 170 ? 5.650 -11.403 -11.980 1.00 95.81 170 GLY A CA 1
ATOM 1281 C C . GLY A 1 170 ? 5.827 -12.742 -11.257 1.00 95.81 170 GLY A C 1
ATOM 1282 O O . GLY A 1 170 ? 5.837 -13.785 -11.910 1.00 95.81 170 GLY A O 1
ATOM 1283 N N . ARG A 1 171 ? 6.025 -12.725 -9.934 1.00 90.88 171 ARG A N 1
ATOM 1284 C CA . ARG A 1 171 ? 6.225 -13.912 -9.092 1.00 90.88 171 ARG A CA 1
ATOM 1285 C C . ARG A 1 171 ? 5.011 -14.142 -8.212 1.00 90.88 171 ARG A C 1
ATOM 1287 O O . ARG A 1 171 ? 4.383 -13.183 -7.803 1.00 90.88 171 ARG A O 1
ATOM 1294 N N . ASP A 1 172 ? 4.743 -15.397 -7.882 1.00 88.56 172 ASP A N 1
ATOM 1295 C CA . ASP A 1 172 ? 3.784 -15.764 -6.838 1.00 88.56 172 ASP A CA 1
ATOM 1296 C C . ASP A 1 172 ? 4.473 -15.645 -5.469 1.00 88.56 172 ASP A C 1
ATOM 1298 O O . ASP A 1 172 ? 5.569 -16.181 -5.269 1.00 88.56 172 ASP A O 1
ATOM 1302 N N . ALA A 1 173 ? 3.849 -14.940 -4.525 1.00 81.19 173 ALA A N 1
ATOM 1303 C CA . ALA A 1 173 ? 4.375 -14.745 -3.177 1.00 81.19 173 ALA A CA 1
ATOM 1304 C C . ALA A 1 173 ? 4.529 -16.059 -2.386 1.00 81.19 173 ALA A C 1
ATOM 1306 O O . ALA A 1 173 ? 5.315 -16.119 -1.436 1.00 81.19 173 ALA A O 1
ATOM 1307 N N . GLY A 1 174 ? 3.813 -17.117 -2.775 1.00 72.00 174 GLY A N 1
ATOM 1308 C CA . GLY A 1 174 ? 3.930 -18.470 -2.234 1.00 72.00 174 GLY A CA 1
ATOM 1309 C C . GLY A 1 174 ? 5.050 -19.315 -2.853 1.00 72.00 174 GLY A C 1
ATOM 1310 O O . GLY A 1 174 ? 5.381 -20.373 -2.309 1.00 72.00 174 GLY A O 1
ATOM 1311 N N . SER A 1 175 ? 5.657 -18.873 -3.958 1.00 54.72 175 SER A N 1
ATOM 1312 C CA . SER A 1 175 ? 6.743 -19.601 -4.622 1.00 54.72 175 SER A CA 1
ATOM 1313 C C . SER A 1 175 ? 8.076 -19.360 -3.905 1.00 54.72 175 SER A C 1
ATOM 1315 O O . SER A 1 175 ? 8.668 -18.286 -4.013 1.00 54.72 175 SER A O 1
ATOM 1317 N N . LYS A 1 176 ? 8.540 -20.370 -3.158 1.00 44.97 176 LYS A N 1
ATOM 1318 C CA . LYS A 1 176 ? 9.904 -20.433 -2.605 1.00 44.97 176 LYS A CA 1
ATOM 1319 C C . LYS A 1 176 ? 10.904 -20.958 -3.624 1.00 44.97 176 LYS A C 1
ATOM 1321 O O . LYS A 1 176 ? 10.562 -21.942 -4.317 1.00 44.97 176 LYS A O 1
#

Foldseek 3Di:
DDDDDDDDDDPDPDDDPPDPPDFDAQDPDAQFDWDLDPVTDGDPAAFDVVLLVVLVVLLCLQPQWDWDADPQHDPPKIFIFGHPPADWPCPVQDPDDRGQKIADPSQKMWHFADLVNLVRCVVSSQWDQHSCLPVDPSSSRTIIGDHDPDPVNSVSVSVRSQRSVCNGRVDHSPDD

InterPro domains:
  IPR040841 Luciferase domain [PF17648] (97-164)
  IPR048273 Luciferase [PTHR38695] (22-172)